Protein AF-A0A9P0AV65-F1 (afdb_monomer)

Foldseek 3Di:
DPPPVLVVVVVVVLCVLPVADDWDKDWDDKDDPLPLQQFIWTWMWIQGPVDRDIATKIKTWGDLPPLLVVQAVSLLVLLLVVCCLPPVLVVLQVLCVVLVADHQPVAFAWRDFDSPVSTGMTITGDCVVVVDDDDQLQDADDLVNLLVVLLSVLSSVLSLVLCCVVPVVSSVVSVVSNDDSVCVNCVRPLVQVLLLVLLVVLLVLDDCVPCVLLNVLSCVQCVPGPSVLLVQADDDADHFLVSLVCVVVSLVSSLVSNQVRCVSSVHHCCVPPNSVNVLVSCLSHVVNRLSVHLQSNQSSPDDPVQADGSSNLSPDPCNNVSSCSNRVNDDDPVSSVRSNSSSVSNVVSVSD

InterPro domains:
  IPR004119 Ecdysteroid kinase-like [PF02958] (33-227)
  IPR015897 CHK kinase-like [SM00587] (122-264)

Mean predicted aligned error: 7.14 Å

Structure (mmCIF, N/CA/C/O backbone):
data_AF-A0A9P0AV65-F1
#
_entry.id   AF-A0A9P0AV65-F1
#
loop_
_atom_site.group_PDB
_atom_site.id
_atom_site.type_symbol
_atom_site.label_atom_id
_atom_site.label_alt_id
_atom_site.label_comp_id
_atom_site.label_asym_id
_atom_site.label_entity_id
_atom_site.label_seq_id
_atom_site.pdbx_PDB_ins_code
_atom_site.Cartn_x
_atom_site.Cartn_y
_atom_site.Cartn_z
_atom_site.occupancy
_atom_site.B_iso_or_equiv
_atom_site.auth_seq_id
_atom_site.auth_comp_id
_atom_site.auth_asym_id
_atom_site.auth_atom_id
_atom_site.pdbx_PDB_model_num
ATOM 1 N N . MET A 1 1 ? 14.135 -15.677 25.487 1.00 28.97 1 MET A N 1
ATOM 2 C CA . MET A 1 1 ? 13.090 -15.464 26.518 1.00 28.97 1 MET A CA 1
ATOM 3 C C . MET A 1 1 ? 12.483 -14.044 26.531 1.00 28.97 1 MET A C 1
ATOM 5 O O . MET A 1 1 ? 11.662 -13.779 27.395 1.00 28.97 1 MET A O 1
ATOM 9 N N . ASN A 1 2 ? 12.758 -13.158 25.555 1.00 39.53 2 ASN A N 1
ATOM 10 C CA . ASN A 1 2 ? 12.294 -11.752 25.593 1.00 39.53 2 ASN A CA 1
ATOM 11 C C . ASN A 1 2 ? 11.053 -11.423 24.724 1.00 39.53 2 ASN A C 1
ATOM 13 O O . ASN A 1 2 ? 10.558 -10.302 24.791 1.00 39.53 2 ASN A O 1
ATOM 17 N N . GLY A 1 3 ? 10.535 -12.365 23.923 1.00 45.16 3 GLY A N 1
ATOM 18 C CA . GLY A 1 3 ? 9.384 -12.123 23.030 1.00 45.16 3 GLY A CA 1
ATOM 19 C C . GLY A 1 3 ? 8.010 -12.295 23.697 1.00 45.16 3 GLY A C 1
ATOM 20 O O . GLY A 1 3 ? 7.139 -11.438 23.563 1.00 45.16 3 GLY A O 1
ATOM 21 N N . VAL A 1 4 ? 7.832 -13.366 24.481 1.00 42.97 4 VAL A N 1
ATOM 22 C CA . VAL A 1 4 ? 6.529 -13.756 25.065 1.00 42.97 4 VAL A CA 1
ATOM 23 C C . VAL A 1 4 ? 6.084 -12.822 26.201 1.00 42.97 4 VAL A C 1
ATOM 25 O O . VAL A 1 4 ? 4.902 -12.527 26.336 1.00 42.97 4 VAL A O 1
ATOM 28 N N . ASN A 1 5 ? 7.018 -12.254 26.969 1.00 50.41 5 ASN A N 1
ATOM 29 C CA . ASN A 1 5 ? 6.667 -11.295 28.027 1.00 50.41 5 ASN A CA 1
ATOM 30 C C . ASN A 1 5 ? 6.163 -9.944 27.481 1.00 50.41 5 ASN A C 1
ATOM 32 O O . ASN A 1 5 ? 5.554 -9.180 28.223 1.00 50.41 5 ASN A O 1
ATOM 36 N N . ASN A 1 6 ? 6.379 -9.646 26.193 1.00 70.88 6 ASN A N 1
ATOM 37 C CA . ASN A 1 6 ? 5.936 -8.394 25.577 1.00 70.88 6 ASN A CA 1
ATOM 38 C C . ASN A 1 6 ? 4.520 -8.516 24.976 1.00 70.88 6 ASN A C 1
ATOM 40 O O . ASN A 1 6 ? 3.689 -7.633 25.190 1.00 70.88 6 ASN A O 1
ATOM 44 N N . ILE A 1 7 ? 4.196 -9.640 24.319 1.00 81.25 7 ILE A N 1
ATOM 45 C CA . ILE A 1 7 ? 2.889 -9.834 23.662 1.00 81.25 7 ILE A CA 1
ATOM 46 C C . ILE A 1 7 ? 1.721 -9.806 24.660 1.00 81.25 7 ILE A C 1
ATOM 48 O O . ILE A 1 7 ? 0.691 -9.211 24.363 1.00 81.25 7 ILE A O 1
ATOM 52 N N . ASN A 1 8 ? 1.894 -10.340 25.874 1.00 85.12 8 ASN A N 1
ATOM 53 C CA . ASN A 1 8 ? 0.849 -10.322 26.907 1.00 85.12 8 ASN A CA 1
ATOM 54 C C . ASN A 1 8 ? 0.472 -8.894 27.311 1.00 85.12 8 ASN A C 1
ATOM 56 O O . ASN A 1 8 ? -0.704 -8.564 27.396 1.00 85.12 8 ASN A O 1
ATOM 60 N N . SER A 1 9 ? 1.468 -8.014 27.453 1.00 86.88 9 SER A N 1
ATOM 61 C CA . SER A 1 9 ? 1.218 -6.602 27.761 1.00 86.88 9 SER A CA 1
ATOM 62 C C . SER A 1 9 ? 0.449 -5.884 26.644 1.00 86.88 9 SER A C 1
ATOM 64 O O . SER A 1 9 ? -0.349 -4.984 26.912 1.00 86.88 9 SER A O 1
ATOM 66 N N . ILE A 1 10 ? 0.664 -6.294 25.388 1.00 89.31 10 ILE A N 1
ATOM 67 C CA . ILE A 1 10 ? -0.077 -5.793 24.228 1.00 89.31 10 ILE A CA 1
ATOM 68 C C . ILE A 1 10 ? -1.516 -6.314 24.268 1.00 89.31 10 ILE A C 1
ATOM 70 O O . ILE A 1 10 ? -2.445 -5.525 24.104 1.00 89.31 10 ILE A O 1
ATOM 74 N N . VAL A 1 11 ? -1.711 -7.608 24.543 1.00 90.88 11 VAL A N 1
ATOM 75 C CA . VAL A 1 11 ? -3.041 -8.218 24.693 1.00 90.88 11 VAL A CA 1
ATOM 76 C C . VAL A 1 11 ? -3.841 -7.525 25.790 1.00 90.88 11 VAL A C 1
ATOM 78 O O . VAL A 1 11 ? -4.987 -7.171 25.542 1.00 90.88 11 VAL A O 1
ATOM 81 N N . ASP A 1 12 ? -3.241 -7.217 26.939 1.00 89.06 12 ASP A N 1
ATOM 82 C CA . ASP A 1 12 ? -3.925 -6.494 28.017 1.00 89.06 12 ASP A CA 1
ATOM 83 C C . ASP A 1 12 ? -4.322 -5.066 27.608 1.00 89.06 12 ASP A C 1
ATOM 85 O O . ASP A 1 12 ? -5.393 -4.581 27.976 1.00 89.06 12 ASP A O 1
ATOM 89 N N . LYS A 1 13 ? -3.482 -4.365 26.830 1.00 90.38 13 LYS A N 1
ATOM 90 C CA . LYS A 1 13 ? -3.821 -3.038 26.278 1.00 90.38 13 LYS A CA 1
ATOM 91 C C . LYS A 1 13 ? -4.995 -3.133 25.291 1.00 90.38 13 LYS A C 1
ATOM 93 O O . LYS A 1 13 ? -5.891 -2.292 25.340 1.00 90.38 13 LYS A O 1
ATOM 98 N N . ILE A 1 14 ? -5.025 -4.168 24.449 1.00 90.31 14 ILE A N 1
ATOM 99 C CA . ILE A 1 14 ? -6.126 -4.439 23.510 1.00 90.31 14 ILE A CA 1
ATOM 100 C C . ILE A 1 14 ? -7.407 -4.819 24.265 1.00 90.31 14 ILE A C 1
ATOM 102 O O . ILE A 1 14 ? -8.474 -4.279 23.995 1.00 90.31 14 ILE A O 1
ATOM 106 N N . ALA A 1 15 ? -7.320 -5.715 25.245 1.00 87.94 15 ALA A N 1
ATOM 107 C CA . ALA A 1 15 ? -8.460 -6.173 26.029 1.00 87.94 15 ALA A CA 1
ATOM 108 C C . ALA A 1 15 ? -9.063 -5.074 26.912 1.00 87.94 15 ALA A C 1
ATOM 110 O O . ALA A 1 15 ? -10.202 -5.209 27.322 1.00 87.94 15 ALA A O 1
ATOM 111 N N . LYS A 1 16 ? -8.335 -3.981 27.182 1.00 86.88 16 LYS A N 1
ATOM 112 C CA . LYS A 1 16 ? -8.885 -2.762 27.798 1.00 86.88 16 LYS A CA 1
ATOM 113 C C . LYS A 1 16 ? -9.557 -1.827 26.791 1.00 86.88 16 LYS A C 1
ATOM 115 O O . LYS A 1 16 ? -10.412 -1.039 27.185 1.00 86.88 16 LYS A O 1
ATOM 120 N N . SER A 1 17 ? -9.157 -1.857 25.514 1.00 85.00 17 SER A N 1
ATOM 121 C CA . SER A 1 17 ? -9.804 -1.060 24.457 1.00 85.00 17 SER A CA 1
ATOM 122 C C . SER A 1 17 ? -11.067 -1.724 23.909 1.00 85.00 17 SER A C 1
ATOM 124 O O . SER A 1 17 ? -11.946 -1.050 23.373 1.00 85.00 17 SER A O 1
ATOM 126 N N . ILE A 1 18 ? -11.176 -3.040 24.074 1.00 82.56 18 ILE A N 1
ATOM 127 C CA . ILE A 1 18 ? -12.395 -3.819 23.879 1.00 82.56 18 ILE A CA 1
ATOM 128 C C . ILE A 1 18 ? -13.065 -3.921 25.262 1.00 82.56 18 ILE A C 1
ATOM 130 O O . ILE A 1 18 ? -12.369 -4.186 26.225 1.00 82.56 18 ILE A O 1
ATOM 134 N N . PRO A 1 19 ? -14.374 -3.691 25.441 1.00 75.50 19 PRO A N 1
ATOM 135 C CA . PRO A 1 19 ? -15.004 -3.728 26.766 1.00 75.50 19 PRO A CA 1
ATOM 136 C C . PRO A 1 19 ? -15.135 -5.174 27.293 1.00 75.50 19 PRO A C 1
ATOM 138 O O . PRO A 1 19 ? -16.220 -5.754 27.256 1.00 75.50 19 PRO A O 1
ATOM 141 N N . LEU A 1 20 ? -14.021 -5.780 27.720 1.00 79.94 20 LEU A N 1
ATOM 142 C CA . LEU A 1 20 ? -13.922 -7.159 28.207 1.00 79.94 20 LEU A CA 1
ATOM 143 C C . LEU A 1 20 ? -13.524 -7.184 29.689 1.00 79.94 20 LEU A C 1
ATOM 145 O O . LEU A 1 20 ? -12.581 -6.508 30.085 1.00 79.94 20 LEU A O 1
ATOM 149 N N . ASP A 1 21 ? -14.221 -8.000 30.487 1.00 77.31 21 ASP A N 1
ATOM 150 C CA . ASP A 1 21 ? -13.877 -8.243 31.897 1.00 77.31 21 ASP A CA 1
ATOM 151 C C . ASP A 1 21 ? -12.849 -9.386 32.016 1.00 77.31 21 ASP A C 1
ATOM 153 O O . ASP A 1 21 ? -11.649 -9.167 32.145 1.00 77.31 21 ASP A O 1
ATOM 157 N N . GLU A 1 22 ? -13.331 -10.632 31.953 1.00 87.50 22 GLU A N 1
ATOM 158 C CA . GLU A 1 22 ? -12.529 -11.852 32.011 1.00 87.50 22 GLU A CA 1
ATOM 159 C C . GLU A 1 22 ? -12.494 -12.514 30.636 1.00 87.50 22 GLU A C 1
ATOM 161 O O . GLU A 1 22 ? -13.529 -12.644 29.971 1.00 87.50 22 GLU A O 1
ATOM 166 N N . TYR A 1 23 ? -11.312 -12.960 30.224 1.00 91.50 23 TYR A N 1
ATOM 167 C CA . TYR A 1 23 ? -11.075 -13.557 28.917 1.00 91.50 23 TYR A CA 1
ATOM 168 C C . TYR A 1 23 ? -9.997 -14.638 28.984 1.00 91.50 23 TYR A C 1
ATOM 170 O O . TYR A 1 23 ? -9.129 -14.614 29.856 1.00 91.50 23 TYR A O 1
ATOM 178 N N . ASP A 1 24 ? -10.060 -15.562 28.034 1.00 91.00 24 ASP A N 1
ATOM 179 C CA . ASP A 1 24 ? -9.006 -16.523 27.735 1.00 91.00 24 ASP A CA 1
ATOM 180 C C . ASP A 1 24 ? -8.283 -16.102 26.447 1.00 91.00 24 ASP A C 1
ATOM 182 O O . ASP A 1 24 ? -8.870 -15.458 25.569 1.00 91.00 24 ASP A O 1
ATOM 186 N N . VAL A 1 25 ? -6.994 -16.438 26.347 1.00 93.25 25 VAL A N 1
ATOM 187 C CA . VAL A 1 25 ? -6.131 -16.044 25.226 1.00 93.25 25 VAL A CA 1
ATOM 188 C C . VAL A 1 25 ? -5.473 -17.274 24.618 1.00 93.25 25 VAL A C 1
ATOM 190 O O . VAL A 1 25 ? -4.793 -18.031 25.310 1.00 93.25 25 VAL A O 1
ATOM 193 N N . GLU A 1 26 ? -5.637 -17.440 23.311 1.00 93.19 26 GLU A N 1
ATOM 194 C CA . GLU A 1 26 ? -4.923 -18.428 22.503 1.00 93.19 26 GLU A CA 1
ATOM 195 C C . GLU A 1 26 ? -3.950 -17.696 21.566 1.00 93.19 26 GLU A C 1
ATOM 197 O O . GLU A 1 26 ? -4.314 -16.705 20.926 1.00 93.19 26 GLU A O 1
ATOM 202 N N . TYR A 1 27 ? -2.712 -18.185 21.470 1.00 92.12 27 TYR A N 1
ATOM 203 C CA . TYR A 1 27 ? -1.673 -17.610 20.612 1.00 92.12 27 TYR A CA 1
ATOM 204 C C . TYR A 1 27 ? -1.488 -18.487 19.377 1.00 92.12 27 TYR A C 1
ATOM 206 O O . TYR A 1 27 ? -1.247 -19.686 19.496 1.00 92.12 27 TYR A O 1
ATOM 214 N N . GLY A 1 28 ? -1.609 -17.878 18.202 1.00 86.19 28 GLY A N 1
ATOM 215 C CA . GLY A 1 28 ? -1.283 -18.501 16.926 1.00 86.19 28 GLY A CA 1
ATOM 216 C C . GLY A 1 28 ? 0.182 -18.292 16.545 1.00 86.19 28 GLY A C 1
ATOM 217 O O . GLY A 1 28 ? 0.883 -17.449 17.111 1.00 86.19 28 GLY A O 1
ATOM 218 N N . GLU A 1 29 ? 0.630 -19.049 15.549 1.00 82.94 29 GLU A N 1
ATOM 219 C CA . GLU A 1 29 ? 1.959 -18.895 14.954 1.00 82.94 29 GLU A CA 1
ATOM 220 C C . GLU A 1 29 ? 2.077 -17.568 14.198 1.00 82.94 29 GLU A C 1
ATOM 222 O O . GLU A 1 29 ? 1.105 -17.106 13.607 1.00 82.94 29 GLU A O 1
ATOM 227 N N . GLY A 1 30 ? 3.260 -16.947 14.241 1.00 81.88 30 GLY A N 1
ATOM 228 C CA . GLY A 1 30 ? 3.557 -15.699 13.533 1.00 81.88 30 GLY A CA 1
ATOM 229 C C . GLY A 1 30 ? 3.712 -15.872 12.019 1.00 81.88 30 GLY A C 1
ATOM 230 O O . GLY A 1 30 ? 3.309 -16.876 11.442 1.00 81.88 30 GLY A O 1
ATOM 231 N N . ASN A 1 31 ? 4.283 -14.868 11.356 1.00 78.38 31 ASN A N 1
ATOM 232 C CA . ASN A 1 31 ? 4.621 -14.965 9.935 1.00 78.38 31 ASN A CA 1
ATOM 233 C C . ASN A 1 31 ? 5.868 -15.826 9.688 1.00 78.38 31 ASN A C 1
ATOM 235 O O . ASN A 1 31 ? 6.767 -15.890 10.527 1.00 78.38 31 ASN A O 1
ATOM 239 N N . GLU A 1 32 ? 5.938 -16.445 8.511 1.00 77.00 32 GLU A N 1
ATOM 240 C CA . GLU A 1 32 ? 7.113 -17.213 8.101 1.00 77.00 32 GLU A CA 1
ATOM 241 C C . GLU A 1 32 ? 8.288 -16.298 7.708 1.00 77.00 32 GLU A C 1
ATOM 243 O O . GLU A 1 32 ? 8.142 -15.087 7.496 1.00 77.00 32 GLU A O 1
ATOM 248 N N . LYS A 1 33 ? 9.486 -16.883 7.568 1.00 69.81 33 LYS A N 1
ATOM 249 C CA . LYS A 1 33 ? 10.673 -16.157 7.095 1.00 69.81 33 LYS A CA 1
ATOM 250 C C . LYS A 1 33 ? 10.402 -15.516 5.725 1.00 69.81 33 LYS A C 1
ATOM 252 O O . LYS A 1 33 ? 9.899 -16.163 4.806 1.00 69.81 33 LYS A O 1
ATOM 257 N N . GLY A 1 34 ? 10.751 -14.238 5.576 1.00 64.75 34 GLY A N 1
ATOM 258 C CA . GLY A 1 34 ? 10.528 -13.479 4.339 1.00 64.75 34 GLY A CA 1
ATOM 259 C C . GLY A 1 34 ? 9.072 -13.055 4.095 1.00 64.75 34 GLY A C 1
ATOM 260 O O . GLY A 1 34 ? 8.753 -12.533 3.024 1.00 64.75 34 GLY A O 1
ATOM 261 N N . GLU A 1 35 ? 8.180 -13.261 5.064 1.00 72.62 35 GLU A N 1
ATOM 262 C CA . GLU A 1 35 ? 6.874 -12.607 5.131 1.00 72.62 35 GLU A CA 1
ATOM 263 C C . GLU A 1 35 ? 6.933 -11.369 6.041 1.00 72.62 35 GLU A C 1
ATOM 265 O O . GLU A 1 35 ? 7.916 -11.144 6.740 1.00 72.62 35 GLU A O 1
ATOM 270 N N . GLY A 1 36 ? 5.896 -10.526 6.030 1.00 69.75 36 GLY A N 1
ATOM 271 C CA . GLY A 1 36 ? 5.821 -9.325 6.880 1.00 69.75 36 GLY A CA 1
ATOM 272 C C . GLY A 1 36 ? 6.695 -8.149 6.419 1.00 69.75 36 GLY A C 1
ATOM 273 O O . GLY A 1 36 ? 6.271 -7.007 6.585 1.00 69.75 36 GLY A O 1
ATOM 274 N N . TYR A 1 37 ? 7.834 -8.429 5.765 1.00 77.12 37 TYR A N 1
ATOM 275 C CA . TYR A 1 37 ? 8.840 -7.534 5.157 1.00 77.12 37 TYR A CA 1
ATOM 276 C C . TYR A 1 37 ? 9.390 -6.434 6.074 1.00 77.12 37 TYR A C 1
ATOM 278 O O . TYR A 1 37 ? 10.587 -6.389 6.313 1.00 77.12 37 TYR A O 1
ATOM 286 N N . LEU A 1 38 ? 8.535 -5.551 6.589 1.00 87.50 38 LEU A N 1
ATOM 287 C CA . LEU A 1 38 ? 8.886 -4.384 7.402 1.00 87.50 38 LEU A CA 1
ATOM 288 C C . LEU A 1 38 ? 8.471 -4.529 8.874 1.00 87.50 38 LEU A C 1
ATOM 290 O O . LEU A 1 38 ? 8.518 -3.553 9.615 1.00 87.50 38 LEU A O 1
ATOM 294 N N . GLY A 1 39 ? 8.061 -5.718 9.314 1.00 89.56 39 GLY A N 1
ATOM 295 C CA . GLY A 1 39 ? 7.732 -5.987 10.711 1.00 89.56 39 GLY A CA 1
ATOM 296 C C . GLY A 1 39 ? 7.378 -7.446 10.980 1.00 89.56 39 GLY A C 1
ATOM 297 O O . GLY A 1 39 ? 7.346 -8.275 10.071 1.00 89.56 39 GLY A O 1
ATOM 298 N N . GLU A 1 40 ? 7.088 -7.730 12.245 1.00 89.25 40 GLU A N 1
ATOM 299 C CA . GLU A 1 40 ? 6.708 -9.050 12.751 1.00 89.25 40 GLU A CA 1
ATOM 300 C C . GLU A 1 40 ? 5.187 -9.144 12.890 1.00 89.25 40 GLU A C 1
ATOM 302 O O . GLU A 1 40 ? 4.536 -8.195 13.335 1.00 89.25 40 GLU A O 1
ATOM 307 N N . MET A 1 41 ? 4.614 -10.294 12.539 1.00 90.81 41 MET A N 1
ATOM 308 C CA . MET A 1 41 ? 3.201 -10.592 12.753 1.00 90.81 41 MET A CA 1
ATOM 309 C C . MET A 1 41 ? 3.043 -11.621 13.866 1.00 90.81 41 MET A C 1
ATOM 311 O O . MET A 1 41 ? 3.747 -12.626 13.922 1.00 90.81 41 MET A O 1
ATOM 315 N N . SER A 1 42 ? 2.065 -11.404 14.733 1.00 91.50 42 SER A N 1
ATOM 316 C CA . SER A 1 42 ? 1.597 -12.380 15.716 1.00 91.50 42 SER A CA 1
ATOM 317 C C . SER A 1 42 ? 0.080 -12.461 15.659 1.00 91.50 42 SER A C 1
ATOM 319 O O . SER A 1 42 ? -0.583 -11.452 15.424 1.00 91.50 42 SER A O 1
ATOM 321 N N . PHE A 1 43 ? -0.485 -13.642 15.884 1.00 93.25 43 PHE A N 1
ATOM 322 C CA . PHE A 1 43 ? -1.931 -13.834 15.860 1.00 93.25 43 PHE A CA 1
ATOM 323 C C . PHE A 1 43 ? -2.416 -14.251 17.239 1.00 93.25 43 PHE A C 1
ATOM 325 O O . PHE A 1 43 ? -1.805 -15.085 17.900 1.00 93.25 43 PHE A O 1
ATOM 332 N N . VAL A 1 44 ? -3.508 -13.642 17.683 1.00 94.56 44 VAL A N 1
ATOM 333 C CA . VAL A 1 44 ? -4.080 -13.870 19.007 1.00 94.56 44 VAL A CA 1
ATOM 334 C C . VAL A 1 44 ? -5.583 -14.025 18.870 1.00 94.56 44 VAL A C 1
ATOM 336 O O . VAL A 1 44 ? -6.230 -13.264 18.152 1.00 94.56 44 VAL A O 1
ATOM 339 N N . LYS A 1 45 ? -6.149 -14.991 19.583 1.00 94.31 45 LYS A N 1
ATOM 340 C CA . LYS A 1 45 ? -7.589 -15.158 19.735 1.00 94.31 45 LYS A CA 1
ATOM 341 C C . LYS A 1 45 ? -7.961 -14.875 21.186 1.00 94.31 45 LYS A C 1
ATOM 343 O O . LYS A 1 45 ? -7.446 -15.519 22.095 1.00 94.31 45 LYS A O 1
ATOM 348 N N . ILE A 1 46 ? -8.830 -13.888 21.386 1.00 93.19 46 ILE A N 1
ATOM 349 C CA . ILE A 1 46 ? -9.338 -13.481 22.700 1.00 93.19 46 ILE A CA 1
ATOM 350 C C . ILE A 1 46 ? -10.788 -13.943 22.813 1.00 93.19 46 ILE A C 1
ATOM 352 O O . ILE A 1 46 ? -11.644 -13.509 22.036 1.00 93.19 46 ILE A O 1
ATOM 356 N N . THR A 1 47 ? -11.064 -14.795 23.796 1.00 92.00 47 THR A N 1
ATOM 357 C CA . THR A 1 47 ? -12.391 -15.367 24.047 1.00 92.00 47 THR A CA 1
ATOM 358 C C . THR A 1 47 ? -12.913 -14.839 25.384 1.00 92.00 47 THR A C 1
ATOM 360 O O . THR A 1 47 ? -12.396 -15.231 26.430 1.00 92.00 47 THR A O 1
ATOM 363 N N . PRO A 1 48 ? -13.901 -13.928 25.403 1.00 89.38 48 PRO A N 1
ATOM 364 C CA . PRO A 1 48 ? -14.480 -13.447 26.654 1.00 89.38 48 PRO A CA 1
ATOM 365 C C . PRO A 1 48 ? -15.211 -14.577 27.391 1.00 89.38 48 PRO A C 1
ATOM 367 O O . PRO A 1 48 ? -15.939 -15.349 26.778 1.00 89.38 48 PRO A O 1
ATOM 370 N N . LYS A 1 49 ? -15.100 -14.648 28.721 1.00 87.44 49 LYS A N 1
ATOM 371 C CA . LYS A 1 49 ? -15.771 -15.701 29.511 1.00 87.44 49 LYS A CA 1
ATOM 372 C C . LYS A 1 49 ? -17.276 -15.490 29.660 1.00 87.44 49 LYS A C 1
ATOM 374 O O . LYS A 1 49 ? -18.024 -16.446 29.825 1.00 87.44 49 LYS A O 1
ATOM 379 N N . LYS A 1 50 ? -17.720 -14.230 29.633 1.00 81.81 50 LYS A N 1
ATOM 380 C CA . LYS A 1 50 ? -19.134 -13.846 29.804 1.00 81.81 50 LYS A CA 1
ATOM 381 C C . LYS A 1 50 ? -19.882 -13.637 28.482 1.00 81.81 50 LYS A C 1
ATOM 383 O O . LYS A 1 50 ? -21.100 -13.510 28.501 1.00 81.81 50 LYS A O 1
ATOM 388 N N . ASN A 1 51 ? -19.173 -13.529 27.358 1.00 71.06 51 ASN A N 1
ATOM 389 C CA . ASN A 1 51 ? -19.747 -13.204 26.052 1.00 71.06 51 ASN A CA 1
ATOM 390 C C . ASN A 1 51 ? -19.205 -14.177 25.004 1.00 71.06 51 ASN A C 1
ATOM 392 O O . ASN A 1 51 ? -18.003 -14.392 24.935 1.00 71.06 51 ASN A O 1
ATOM 396 N N . GLU A 1 52 ? -20.074 -14.716 24.153 1.00 72.38 52 GLU A N 1
ATOM 397 C CA . GLU A 1 52 ? -19.690 -15.681 23.116 1.00 72.38 52 GLU A CA 1
ATOM 398 C C . GLU A 1 52 ? -18.880 -15.055 21.965 1.00 72.38 52 GLU A C 1
ATOM 400 O O . GLU A 1 52 ? -18.275 -15.767 21.160 1.00 72.38 52 GLU A O 1
ATOM 405 N N . LYS A 1 53 ? -18.832 -13.719 21.858 1.00 86.50 53 LYS A N 1
ATOM 406 C CA . LYS A 1 53 ? -18.098 -13.061 20.772 1.00 86.50 53 LYS A CA 1
ATOM 407 C C . LYS A 1 53 ? -16.582 -13.160 20.962 1.00 86.50 53 LYS A C 1
ATOM 409 O O . LYS A 1 53 ? -15.987 -12.392 21.713 1.00 86.50 53 LYS A O 1
ATOM 414 N N . THR A 1 54 ? -15.965 -14.045 20.190 1.00 90.75 54 THR A N 1
ATOM 415 C CA . THR A 1 54 ? -14.508 -14.191 20.070 1.00 90.75 54 THR A CA 1
ATOM 416 C C . THR A 1 54 ? -13.899 -13.099 19.180 1.00 90.75 54 THR A C 1
ATOM 418 O O . THR A 1 54 ? -14.495 -12.701 18.177 1.00 90.75 54 THR A O 1
ATOM 421 N N . TYR A 1 55 ? -12.691 -12.640 19.519 1.00 93.00 55 TYR A N 1
ATOM 422 C CA . TYR A 1 55 ? -11.919 -11.668 18.741 1.00 93.00 55 TYR A CA 1
ATOM 423 C C . TYR A 1 55 ? -10.648 -12.317 18.197 1.00 93.00 55 TYR A C 1
ATOM 425 O O . TYR A 1 55 ? -9.744 -12.649 18.960 1.00 93.00 55 TYR A O 1
ATOM 433 N N . ASN A 1 56 ? -10.565 -12.462 16.875 1.00 94.88 56 ASN A N 1
ATOM 434 C CA . ASN A 1 56 ? -9.359 -12.921 16.191 1.00 94.88 56 ASN A CA 1
ATOM 435 C C . ASN A 1 56 ? -8.550 -11.705 15.736 1.00 94.88 56 ASN A C 1
ATOM 437 O O . ASN A 1 56 ? -9.024 -10.898 14.933 1.00 94.88 56 ASN A O 1
ATOM 441 N N . ILE A 1 57 ? -7.339 -11.566 16.263 1.00 95.44 57 ILE A N 1
ATOM 442 C CA . ILE A 1 57 ? -6.526 -10.357 16.162 1.00 95.44 57 ILE A CA 1
ATOM 443 C C . ILE A 1 57 ? -5.183 -10.690 15.521 1.00 95.44 57 ILE A C 1
ATOM 445 O O . ILE A 1 57 ? -4.497 -11.628 15.920 1.00 95.44 57 ILE A O 1
ATOM 449 N N . ALA A 1 58 ? -4.807 -9.897 14.527 1.00 94.88 58 ALA A N 1
ATOM 450 C CA . ALA A 1 58 ? -3.483 -9.855 13.938 1.00 94.88 58 ALA A CA 1
ATOM 451 C C . ALA A 1 58 ? -2.728 -8.647 14.514 1.00 94.88 58 ALA A C 1
ATOM 453 O O . ALA A 1 58 ? -3.164 -7.503 14.381 1.00 94.88 58 ALA A O 1
ATOM 454 N N . ILE A 1 59 ? -1.604 -8.901 15.175 1.00 94.62 59 ILE A N 1
ATOM 455 C CA . ILE A 1 59 ? -0.729 -7.889 15.762 1.00 94.62 59 ILE A CA 1
ATOM 456 C C . ILE A 1 59 ? 0.472 -7.731 14.837 1.00 94.62 59 ILE A C 1
ATOM 458 O O . ILE A 1 59 ? 1.281 -8.647 14.714 1.00 94.62 59 ILE A O 1
ATOM 462 N N . LYS A 1 60 ? 0.584 -6.566 14.200 1.00 94.62 60 LYS A N 1
ATOM 463 C CA . LYS A 1 60 ? 1.736 -6.174 13.387 1.00 94.62 60 LYS A CA 1
ATOM 464 C C . LYS A 1 60 ? 2.640 -5.288 14.223 1.00 94.62 60 LYS A C 1
ATOM 466 O O . LYS A 1 60 ? 2.193 -4.240 14.690 1.00 94.62 60 LYS A O 1
ATOM 471 N N . ARG A 1 61 ? 3.895 -5.680 14.411 1.00 92.81 61 ARG A N 1
ATOM 472 C CA . ARG A 1 61 ? 4.848 -4.998 15.288 1.00 92.81 61 ARG A CA 1
ATOM 473 C C . ARG A 1 61 ? 6.098 -4.564 14.534 1.00 92.81 61 ARG A C 1
ATOM 475 O O . ARG A 1 61 ? 6.617 -5.297 13.696 1.00 92.81 61 ARG A O 1
ATOM 482 N N . ALA A 1 62 ? 6.586 -3.371 14.857 1.00 93.50 62 ALA A N 1
ATOM 483 C CA . ALA A 1 62 ? 7.848 -2.868 14.342 1.00 93.50 62 ALA A CA 1
ATOM 484 C C . ALA A 1 62 ? 9.015 -3.721 14.839 1.00 93.50 62 ALA A C 1
ATOM 486 O O . ALA A 1 62 ? 9.065 -4.088 16.016 1.00 93.50 62 ALA A O 1
ATOM 487 N N . PHE A 1 63 ? 9.993 -3.971 13.967 1.00 91.06 63 PHE A N 1
ATOM 488 C CA . PHE A 1 63 ? 11.244 -4.586 14.392 1.00 91.06 63 PHE A CA 1
ATOM 489 C C . PHE A 1 63 ? 11.888 -3.771 15.519 1.00 91.06 63 PHE A C 1
ATOM 491 O O . PHE A 1 63 ? 11.945 -2.536 15.472 1.00 91.06 63 PHE A O 1
ATOM 498 N N . THR A 1 64 ? 12.388 -4.476 16.531 1.00 89.56 64 THR A N 1
ATOM 499 C CA . THR A 1 64 ? 13.169 -3.903 17.638 1.00 89.56 64 THR A CA 1
ATOM 500 C C . THR A 1 64 ? 14.674 -4.063 17.434 1.00 89.56 64 THR A C 1
ATOM 502 O O . THR A 1 64 ? 15.456 -3.482 18.183 1.00 89.56 64 THR A O 1
ATOM 505 N N . ASN A 1 65 ? 15.098 -4.827 16.418 1.00 90.38 65 ASN A N 1
ATOM 506 C CA . ASN A 1 65 ? 16.505 -4.947 16.048 1.00 90.38 65 ASN A CA 1
ATOM 507 C C . ASN A 1 65 ? 17.063 -3.558 15.689 1.00 90.38 65 ASN A C 1
ATOM 509 O O . ASN A 1 65 ? 16.547 -2.884 14.797 1.00 90.38 65 ASN A O 1
ATOM 513 N N . LYS A 1 66 ? 18.117 -3.136 16.398 1.00 91.19 66 LYS A N 1
ATOM 514 C CA . LYS A 1 66 ? 18.706 -1.801 16.244 1.00 91.19 66 LYS A CA 1
ATOM 515 C C . LYS A 1 66 ? 19.281 -1.569 14.853 1.00 91.19 66 LYS A C 1
ATOM 517 O O . LYS A 1 66 ? 19.002 -0.529 14.275 1.00 91.19 66 LYS A O 1
ATOM 522 N N . SER A 1 67 ? 19.999 -2.547 14.304 1.00 89.88 67 SER A N 1
ATOM 523 C CA . SER A 1 67 ? 20.640 -2.397 12.998 1.00 89.88 67 SER A CA 1
ATOM 524 C C . SER A 1 67 ? 19.608 -2.232 11.880 1.00 89.88 67 SER A C 1
ATOM 526 O O . SER A 1 67 ? 19.739 -1.344 11.044 1.00 89.88 67 SER A O 1
ATOM 528 N N . VAL A 1 68 ? 18.493 -2.972 11.943 1.00 89.50 68 VAL A N 1
ATOM 529 C CA . VAL A 1 68 ? 17.368 -2.775 11.010 1.00 89.50 68 VAL A CA 1
ATOM 530 C C . VAL A 1 68 ? 16.778 -1.368 11.125 1.00 89.50 68 VAL A C 1
ATOM 532 O O . VAL A 1 68 ? 16.452 -0.755 10.115 1.00 89.50 68 VAL A O 1
ATOM 535 N N . ARG A 1 69 ? 16.628 -0.836 12.343 1.00 91.00 69 ARG A N 1
ATOM 536 C CA . ARG A 1 69 ? 16.071 0.512 12.569 1.00 91.00 69 ARG A CA 1
ATOM 537 C C . ARG A 1 69 ? 17.036 1.642 12.191 1.00 91.00 69 ARG A C 1
ATOM 539 O O . ARG A 1 69 ? 16.577 2.767 12.010 1.00 91.00 69 ARG A O 1
ATOM 546 N N . GLU A 1 70 ? 18.334 1.360 12.112 1.00 88.62 70 GLU A N 1
ATOM 547 C CA . GLU A 1 70 ? 19.360 2.282 11.611 1.00 88.62 70 GLU A CA 1
ATOM 548 C C . GLU A 1 70 ? 19.383 2.307 10.076 1.00 88.62 70 GLU A C 1
ATOM 550 O O . GLU A 1 70 ? 19.487 3.381 9.487 1.00 88.62 70 GLU A O 1
ATOM 555 N N . ASP A 1 71 ? 19.222 1.148 9.430 1.00 84.31 71 ASP A N 1
ATOM 556 C CA . ASP A 1 71 ? 19.252 1.035 7.968 1.00 84.31 71 ASP A CA 1
ATOM 557 C C . ASP A 1 71 ? 17.908 1.394 7.307 1.00 84.31 71 ASP A C 1
ATOM 559 O O . ASP A 1 71 ? 17.866 1.900 6.185 1.00 84.31 71 ASP A O 1
ATOM 563 N N . VAL A 1 72 ? 16.783 1.113 7.967 1.00 86.75 72 VAL A N 1
ATOM 564 C CA . VAL A 1 72 ? 15.438 1.212 7.383 1.00 86.75 72 VAL A CA 1
ATOM 565 C C . VAL A 1 72 ? 14.553 2.101 8.263 1.00 86.75 72 VAL A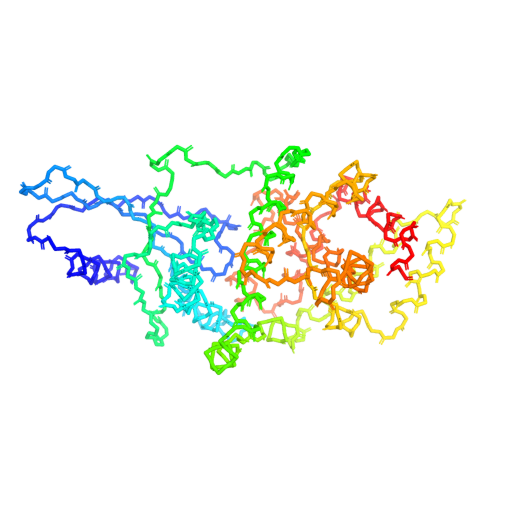 C 1
ATOM 567 O O . VAL A 1 72 ? 14.566 1.947 9.487 1.00 86.75 72 VAL A O 1
ATOM 570 N N . PRO A 1 73 ? 13.717 2.997 7.693 1.00 90.62 73 PRO A N 1
ATOM 571 C CA . PRO A 1 73 ? 12.866 3.918 8.457 1.00 90.62 73 PRO A CA 1
ATOM 572 C C . PRO A 1 73 ? 11.638 3.227 9.094 1.00 90.62 73 PRO A C 1
ATOM 574 O O . PRO A 1 73 ? 10.497 3.666 8.936 1.00 90.62 73 PRO A O 1
ATOM 577 N N . ILE A 1 74 ? 11.857 2.135 9.839 1.00 92.00 74 ILE A N 1
ATOM 578 C CA . ILE A 1 74 ? 10.823 1.270 10.431 1.00 92.00 74 ILE A CA 1
ATOM 579 C C . ILE A 1 74 ? 9.827 2.075 11.266 1.00 92.00 74 ILE A C 1
ATOM 581 O O . ILE A 1 74 ? 8.616 1.904 11.131 1.00 92.00 74 ILE A O 1
ATOM 585 N N . ARG A 1 75 ? 10.311 2.995 12.109 1.00 93.19 75 ARG A N 1
ATOM 586 C CA . ARG A 1 75 ? 9.424 3.818 12.942 1.00 93.19 75 ARG A CA 1
ATOM 587 C C . ARG A 1 75 ? 8.476 4.646 12.080 1.00 93.19 75 ARG A C 1
ATOM 589 O O . ARG A 1 75 ? 7.283 4.687 12.353 1.00 93.19 75 ARG A O 1
ATOM 596 N N . GLN A 1 76 ? 8.989 5.309 11.052 1.00 92.81 76 GLN A N 1
ATOM 597 C CA . GLN A 1 76 ? 8.221 6.200 10.189 1.00 92.81 76 GLN A CA 1
ATOM 598 C C . GLN A 1 76 ? 7.164 5.423 9.400 1.00 92.81 76 GLN A C 1
ATOM 600 O O . GLN A 1 76 ? 6.037 5.901 9.302 1.00 92.81 76 GLN A O 1
ATOM 605 N N . VAL A 1 77 ? 7.490 4.212 8.934 1.00 93.06 77 VAL A N 1
ATOM 606 C CA . VAL A 1 77 ? 6.531 3.297 8.293 1.00 93.06 77 VAL A CA 1
ATOM 607 C C . VAL A 1 77 ? 5.360 2.986 9.228 1.00 93.06 77 VAL A C 1
ATOM 609 O O . VAL A 1 77 ? 4.204 3.155 8.845 1.00 93.06 77 VAL A O 1
ATOM 612 N N . PHE A 1 78 ? 5.638 2.600 10.477 1.00 95.00 78 PHE A N 1
ATOM 613 C CA . PHE A 1 78 ? 4.583 2.286 11.445 1.00 95.00 78 PHE A CA 1
ATOM 614 C C . PHE A 1 78 ? 3.769 3.512 11.854 1.00 95.00 78 PHE A C 1
ATOM 616 O O . PHE A 1 78 ? 2.553 3.416 11.987 1.00 95.00 78 PHE A O 1
ATOM 623 N N . LEU A 1 79 ? 4.403 4.676 12.023 1.00 94.56 79 LEU A N 1
ATOM 624 C CA . LEU A 1 79 ? 3.677 5.917 12.301 1.00 94.56 79 LEU A CA 1
ATOM 625 C C . LEU A 1 79 ? 2.733 6.289 11.151 1.00 94.56 79 LEU A C 1
ATOM 627 O O . LEU A 1 79 ? 1.626 6.749 11.418 1.00 94.56 79 LEU A O 1
ATOM 631 N N . HIS A 1 80 ? 3.138 6.052 9.901 1.00 93.06 80 HIS A N 1
ATOM 632 C CA . HIS A 1 80 ? 2.297 6.285 8.729 1.00 93.06 80 HIS A CA 1
ATOM 633 C C . HIS A 1 80 ? 1.087 5.337 8.711 1.00 93.06 80 HIS A C 1
ATOM 635 O O . HIS A 1 80 ? -0.043 5.778 8.512 1.00 93.06 80 HIS A O 1
ATOM 641 N N . GLU A 1 81 ? 1.288 4.045 8.988 1.00 94.81 81 GLU A N 1
ATOM 642 C CA . GLU A 1 81 ? 0.190 3.072 9.061 1.00 94.81 81 GLU A CA 1
ATOM 643 C C . GLU A 1 81 ? -0.763 3.370 10.234 1.00 94.81 81 GLU A C 1
ATOM 645 O O . GLU A 1 81 ? -1.982 3.312 10.080 1.00 94.81 81 GLU A O 1
ATOM 650 N N . VAL A 1 82 ? -0.239 3.782 11.394 1.00 95.56 82 VAL A N 1
ATOM 651 C CA . VAL A 1 82 ? -1.065 4.229 12.530 1.00 95.56 82 VAL A CA 1
ATOM 652 C C . VAL A 1 82 ? -1.870 5.480 12.175 1.00 95.56 82 VAL A C 1
ATOM 654 O O . VAL A 1 82 ? -3.061 5.537 12.483 1.00 95.56 82 VAL A O 1
ATOM 657 N N . PHE A 1 83 ? -1.253 6.464 11.516 1.00 94.50 83 PHE A N 1
ATOM 658 C CA . PHE A 1 83 ? -1.933 7.668 11.032 1.00 94.50 83 PHE A CA 1
ATOM 659 C C . PHE A 1 83 ? -3.056 7.323 10.046 1.00 94.50 83 PHE A C 1
ATOM 661 O O . PHE A 1 83 ? -4.148 7.889 10.130 1.00 94.50 83 PHE A O 1
ATOM 668 N N . PHE A 1 84 ? -2.837 6.332 9.175 1.00 93.75 84 PHE A N 1
ATOM 669 C CA . PHE A 1 84 ? -3.870 5.861 8.262 1.00 93.75 84 PHE A CA 1
ATOM 670 C C . PHE A 1 84 ? -5.128 5.388 9.009 1.00 93.75 84 PHE A C 1
ATOM 672 O O . PHE A 1 84 ? -6.230 5.850 8.713 1.00 93.75 84 PHE A O 1
ATOM 679 N N . TYR A 1 85 ? -4.974 4.521 10.013 1.00 95.44 85 TYR A N 1
ATOM 680 C CA . TYR A 1 85 ? -6.116 3.993 10.769 1.00 95.44 85 TYR A CA 1
ATOM 681 C C . TYR 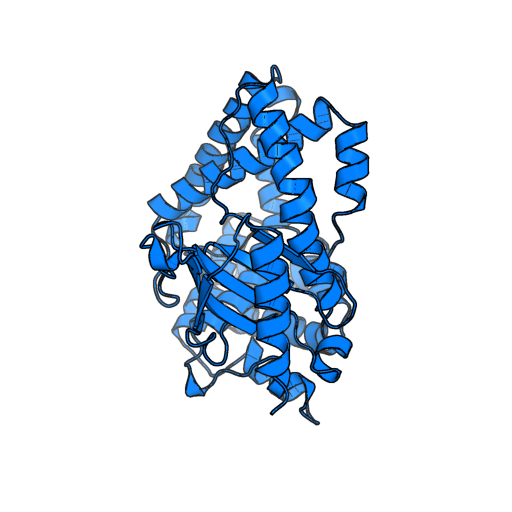A 1 85 ? -6.745 5.003 11.734 1.00 95.44 85 TYR A C 1
ATOM 683 O O . TYR A 1 85 ? -7.950 4.939 11.970 1.00 95.44 85 TYR A O 1
ATOM 691 N N . LYS A 1 86 ? -5.956 5.913 12.318 1.00 93.62 86 LYS A N 1
ATOM 692 C CA . LYS A 1 86 ? -6.454 6.875 13.314 1.00 93.62 86 LYS A CA 1
ATOM 693 C C . LYS A 1 86 ? -7.060 8.137 12.720 1.00 93.62 86 LYS A C 1
ATOM 695 O O . LYS A 1 86 ? -7.952 8.706 13.341 1.00 93.62 86 LYS A O 1
ATOM 700 N N . GLU A 1 87 ? -6.568 8.582 11.569 1.00 92.25 87 GLU A N 1
ATOM 701 C CA . GLU A 1 87 ? -6.916 9.893 11.019 1.00 92.25 87 GLU A CA 1
ATOM 702 C C . GLU A 1 87 ? -7.380 9.798 9.563 1.00 92.25 87 GLU A C 1
ATOM 704 O O . GLU A 1 87 ? -8.502 10.208 9.271 1.00 92.25 87 GLU A O 1
ATOM 709 N N . CYS A 1 88 ? -6.585 9.194 8.669 1.00 91.81 88 CYS A N 1
ATOM 710 C CA . CYS A 1 88 ? -6.879 9.149 7.226 1.00 91.81 88 CYS A CA 1
ATOM 711 C C . CYS A 1 88 ? -8.186 8.423 6.888 1.00 91.81 88 CYS A C 1
ATOM 713 O O . CYS A 1 88 ? -9.070 8.961 6.225 1.00 91.81 88 CYS A O 1
ATOM 715 N N . CYS A 1 89 ? -8.327 7.178 7.333 1.00 94.00 89 CYS A N 1
ATOM 716 C CA . CYS A 1 89 ? -9.506 6.388 7.019 1.00 94.00 89 CYS A CA 1
ATOM 717 C C . CYS A 1 89 ? -10.773 6.999 7.657 1.00 94.00 89 CYS A C 1
ATOM 719 O O . CYS A 1 89 ? -11.746 7.200 6.925 1.00 94.00 89 CYS A O 1
ATOM 721 N N . PRO A 1 90 ? -10.767 7.413 8.944 1.00 94.19 90 PRO A N 1
ATOM 722 C CA . PRO A 1 90 ? -11.914 8.083 9.554 1.00 94.19 90 PRO A CA 1
ATOM 723 C C . PRO A 1 90 ? -12.344 9.380 8.862 1.00 94.19 90 PRO A C 1
ATOM 725 O O . PRO A 1 90 ? -13.541 9.562 8.651 1.00 94.19 90 PRO A O 1
ATOM 728 N N . ILE A 1 91 ? -11.416 10.270 8.476 1.00 94.06 91 ILE A N 1
ATOM 729 C CA . ILE A 1 91 ? -11.797 11.543 7.837 1.00 94.06 91 ILE A CA 1
ATOM 730 C C . ILE A 1 91 ? -12.443 11.317 6.464 1.00 94.06 91 ILE A C 1
ATOM 732 O O . ILE A 1 91 ? -13.438 11.962 6.134 1.00 94.06 91 ILE A O 1
ATOM 736 N N . LEU A 1 92 ? -11.932 10.355 5.690 1.00 95.00 92 LEU A N 1
ATOM 737 C CA . LEU A 1 92 ? -12.499 9.999 4.390 1.00 95.00 92 LEU A CA 1
ATOM 738 C C . LEU A 1 92 ? -13.863 9.307 4.545 1.00 95.00 92 LEU A C 1
ATOM 740 O O . LEU A 1 92 ? -14.801 9.648 3.830 1.00 95.00 92 LEU A O 1
ATOM 744 N N . GLN A 1 93 ? -14.016 8.393 5.510 1.00 95.81 93 GLN A N 1
ATOM 745 C CA . GLN A 1 93 ? -15.297 7.729 5.798 1.00 95.81 93 GLN A CA 1
ATOM 746 C C . GLN A 1 93 ? -16.359 8.688 6.354 1.00 95.81 93 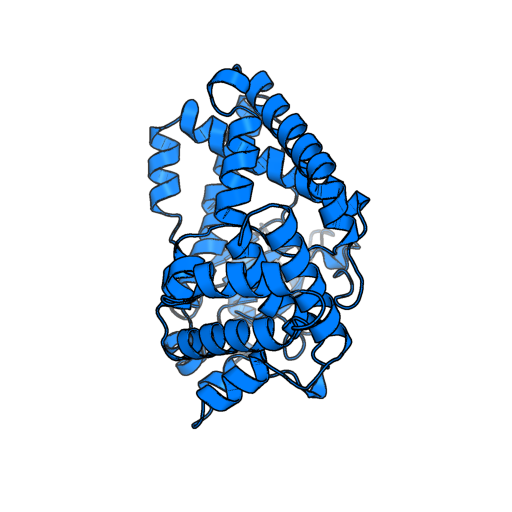GLN A C 1
ATOM 748 O O . GLN A 1 93 ? -17.554 8.529 6.071 1.00 95.81 93 GLN A O 1
ATOM 753 N N . GLN A 1 94 ? -15.939 9.688 7.132 1.00 95.56 94 GLN A N 1
ATOM 754 C CA . GLN A 1 94 ? -16.807 10.764 7.593 1.00 95.56 94 GLN A CA 1
ATOM 755 C C . GLN A 1 94 ? -17.323 11.569 6.400 1.00 95.56 94 GLN A C 1
ATOM 757 O O . GLN A 1 94 ? -18.536 11.683 6.244 1.00 95.56 94 GLN A O 1
ATOM 762 N N . LEU A 1 95 ? -16.431 12.038 5.520 1.00 96.31 95 LEU A N 1
ATOM 763 C CA . LEU A 1 95 ? -16.821 12.758 4.305 1.00 96.31 95 LEU A CA 1
ATOM 764 C C . LEU A 1 95 ? -17.757 11.921 3.421 1.00 96.31 95 LEU A C 1
ATOM 766 O O . LEU A 1 95 ? -18.763 12.426 2.929 1.00 96.31 95 LEU A O 1
ATOM 770 N N . GLN A 1 96 ? -17.464 10.625 3.259 1.00 97.06 96 GLN A N 1
ATOM 771 C CA . GLN A 1 96 ? -18.330 9.706 2.517 1.00 97.06 96 GLN A CA 1
ATOM 772 C C . GLN A 1 96 ? -19.732 9.623 3.121 1.00 97.06 96 GLN A C 1
ATOM 774 O O . GLN A 1 96 ? -20.706 9.522 2.387 1.00 97.06 96 GLN A O 1
ATOM 779 N N . SER A 1 97 ? -19.852 9.690 4.447 1.00 96.81 97 SER A N 1
ATOM 780 C CA . SER A 1 97 ? -21.153 9.673 5.120 1.00 96.81 97 SER A CA 1
ATOM 781 C C . SER A 1 97 ? -21.873 11.025 5.038 1.00 96.81 97 SER A C 1
ATOM 783 O O . SER A 1 97 ? -23.087 11.042 4.874 1.00 96.81 97 SER A O 1
ATOM 785 N N . GLU A 1 98 ? -21.146 12.144 5.121 1.00 96.19 98 GLU A N 1
ATOM 786 C CA . GLU A 1 98 ? -21.693 13.507 4.994 1.00 96.19 98 GLU A CA 1
ATOM 787 C C . GLU A 1 98 ? -22.285 13.770 3.601 1.00 96.19 98 GLU A C 1
ATOM 789 O O . GLU A 1 98 ? -23.304 14.448 3.482 1.00 96.19 98 GLU A O 1
ATOM 794 N N . LEU A 1 99 ? -21.652 13.225 2.560 1.00 95.94 99 LEU A N 1
ATOM 795 C CA . LEU A 1 99 ? -21.996 13.466 1.155 1.00 95.94 99 LEU A CA 1
ATOM 796 C C . LEU A 1 99 ? -22.659 12.262 0.459 1.00 95.94 99 LEU A C 1
ATOM 798 O O . LEU A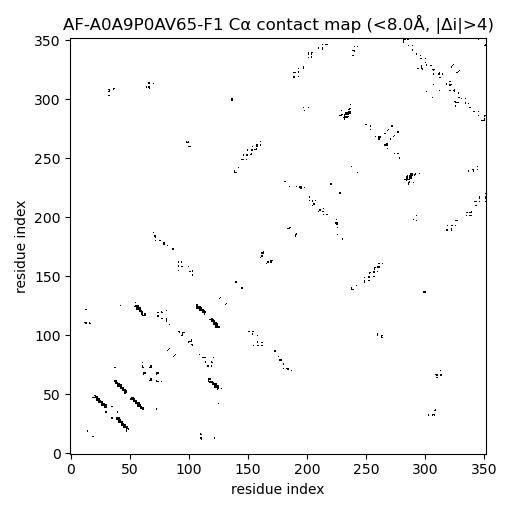 1 99 ? -22.805 12.275 -0.761 1.00 95.94 99 LEU A O 1
ATOM 802 N N . ASP A 1 100 ? -23.028 11.215 1.206 1.00 96.12 100 ASP A N 1
ATOM 803 C CA . ASP A 1 100 ? -23.596 9.960 0.674 1.00 96.12 100 ASP A CA 1
ATOM 804 C C . ASP A 1 100 ? -22.767 9.343 -0.483 1.00 96.12 100 ASP A C 1
ATOM 806 O O . ASP A 1 100 ? -23.265 8.874 -1.514 1.00 96.12 100 ASP A O 1
ATOM 810 N N . LEU A 1 101 ? -21.440 9.369 -0.325 1.00 95.81 101 LEU A N 1
ATOM 811 C CA . LEU A 1 101 ? -20.492 8.779 -1.269 1.00 95.81 101 LEU A CA 1
ATOM 812 C C . LEU A 1 101 ? -20.278 7.286 -0.961 1.00 95.81 101 LEU A C 1
ATOM 814 O O . LEU A 1 101 ? -20.477 6.838 0.174 1.00 95.81 101 LEU A O 1
ATOM 818 N N . PRO A 1 102 ? -19.828 6.483 -1.945 1.00 94.12 102 PRO A N 1
ATOM 819 C CA . PRO A 1 102 ? -19.523 5.076 -1.715 1.00 94.12 102 PRO A CA 1
ATOM 820 C C . PRO A 1 102 ? -18.481 4.908 -0.601 1.00 94.12 102 PRO A C 1
ATOM 822 O O . PRO A 1 102 ? -17.410 5.506 -0.648 1.00 94.12 102 PRO A O 1
ATOM 825 N N . LYS A 1 103 ? -18.772 4.075 0.401 1.00 92.31 103 LYS A N 1
ATOM 826 C CA . LYS A 1 103 ? -17.884 3.904 1.559 1.00 92.31 103 LYS A CA 1
ATOM 827 C C . LYS A 1 103 ? -16.655 3.066 1.219 1.00 92.31 103 LYS A C 1
ATOM 829 O O . LYS A 1 103 ? -16.775 1.986 0.645 1.00 92.31 103 LYS A O 1
ATOM 834 N N . PHE A 1 104 ? -15.481 3.528 1.637 1.00 91.81 104 PHE A N 1
ATOM 835 C CA . PHE A 1 104 ? -14.256 2.737 1.609 1.00 91.81 104 PHE A CA 1
ATOM 836 C C . PHE A 1 104 ? -14.132 1.938 2.912 1.00 91.81 104 PHE A C 1
ATOM 838 O O . PHE A 1 104 ? -13.757 2.477 3.952 1.00 91.81 104 PHE A O 1
ATOM 845 N N . ASN A 1 105 ? -14.455 0.645 2.843 1.00 90.88 105 ASN A N 1
ATOM 846 C CA . ASN A 1 105 ? -14.421 -0.280 3.985 1.00 90.88 105 ASN A CA 1
ATOM 847 C C . ASN A 1 105 ? -13.520 -1.498 3.719 1.00 90.88 105 ASN A C 1
ATOM 849 O O . ASN A 1 105 ? -13.595 -2.496 4.429 1.00 90.88 105 ASN A O 1
ATOM 853 N N . ASN A 1 106 ? -12.676 -1.439 2.686 1.00 92.19 106 ASN A N 1
ATOM 854 C CA . ASN A 1 106 ? -11.773 -2.520 2.286 1.00 92.19 106 ASN A CA 1
ATOM 855 C C . ASN A 1 106 ? -10.501 -2.548 3.154 1.00 92.19 106 ASN A C 1
ATOM 857 O O . ASN A 1 106 ? -9.392 -2.667 2.640 1.00 92.19 106 ASN A O 1
ATOM 861 N N . VAL A 1 107 ? -10.668 -2.399 4.470 1.00 93.44 107 VAL A N 1
ATOM 862 C CA . VAL A 1 107 ? -9.600 -2.388 5.475 1.00 93.44 107 VAL A CA 1
ATOM 863 C C . VAL A 1 107 ? -10.051 -3.165 6.712 1.00 93.44 107 VAL A C 1
ATOM 865 O O . VAL A 1 107 ? -11.227 -3.090 7.073 1.00 93.44 107 VAL A O 1
ATOM 868 N N . PRO A 1 108 ? -9.154 -3.916 7.374 1.00 95.19 108 PRO A N 1
ATOM 869 C CA . PRO A 1 108 ? -9.501 -4.605 8.609 1.00 95.19 108 PRO A CA 1
ATOM 870 C C . PRO A 1 108 ? -9.817 -3.597 9.712 1.00 95.19 108 PRO A C 1
ATOM 872 O O . PRO A 1 108 ? -9.252 -2.501 9.769 1.00 95.19 108 PRO A O 1
ATOM 875 N N . LYS A 1 109 ? -10.680 -3.983 10.652 1.00 93.75 109 LYS A N 1
ATOM 876 C CA . LYS A 1 109 ? -10.899 -3.158 11.840 1.00 93.75 109 LYS A CA 1
ATOM 877 C C . LYS A 1 109 ? -9.608 -3.055 12.657 1.00 93.75 109 LYS A C 1
ATOM 879 O O . LYS A 1 109 ? -9.041 -4.072 13.043 1.00 93.75 109 LYS A O 1
ATOM 884 N N . CYS A 1 110 ? -9.180 -1.839 12.990 1.00 95.62 110 CYS A N 1
ATOM 885 C CA . CYS A 1 110 ? -8.075 -1.604 13.920 1.00 95.62 110 CYS A CA 1
ATOM 886 C C . CYS A 1 110 ? -8.612 -1.444 15.352 1.00 95.62 110 CYS A C 1
ATOM 888 O O . CYS A 1 110 ? -9.408 -0.549 15.629 1.00 95.62 110 CYS A O 1
ATOM 890 N N . PHE A 1 111 ? -8.193 -2.318 16.268 1.00 93.19 111 PHE A N 1
ATOM 891 C CA . PHE A 1 111 ? -8.620 -2.320 17.673 1.00 93.19 111 PHE A CA 1
ATOM 892 C C . PHE A 1 111 ? -7.735 -1.453 18.566 1.00 93.19 111 PHE A C 1
ATOM 894 O O . PHE A 1 111 ? -8.213 -0.873 19.543 1.00 93.19 111 PHE A O 1
ATOM 901 N N . TYR A 1 112 ? -6.437 -1.405 18.265 1.00 95.06 112 TYR A N 1
ATOM 902 C CA . TYR A 1 112 ? -5.465 -0.679 19.071 1.00 95.06 112 TYR A CA 1
ATOM 903 C C . TYR A 1 112 ? -4.206 -0.358 18.265 1.00 95.06 112 TYR A C 1
ATOM 905 O O . TYR A 1 112 ? -3.844 -1.077 17.337 1.00 95.06 112 TYR A O 1
ATOM 913 N N . THR A 1 113 ? -3.505 0.703 18.656 1.00 96.00 113 THR A N 1
ATOM 914 C CA . THR A 1 113 ? -2.223 1.104 18.060 1.00 96.00 113 THR A CA 1
ATOM 915 C C . THR A 1 113 ? -1.288 1.648 19.132 1.00 96.00 113 THR A C 1
ATOM 917 O O . THR A 1 113 ? -1.757 2.335 20.044 1.00 96.00 113 THR A O 1
ATOM 920 N N . SER A 1 114 ? 0.016 1.480 18.951 1.00 95.12 114 SER A N 1
ATOM 921 C CA . SER A 1 114 ? 1.054 2.141 19.743 1.00 95.12 114 SER A CA 1
ATOM 922 C C . SER A 1 114 ? 2.029 2.892 18.842 1.00 95.12 114 SER A C 1
ATOM 924 O O . SER A 1 114 ? 2.431 2.391 17.794 1.00 95.12 114 SER A O 1
ATOM 926 N N . THR A 1 115 ? 2.430 4.085 19.281 1.00 95.81 115 THR A N 1
ATOM 927 C CA . THR A 1 115 ? 3.478 4.917 18.662 1.00 95.81 115 THR A CA 1
ATOM 928 C C . THR A 1 115 ? 4.676 5.126 19.596 1.00 95.81 115 THR A C 1
ATOM 930 O O . THR A 1 115 ? 5.559 5.946 19.309 1.00 95.81 115 THR A O 1
ATOM 933 N N . GLU A 1 116 ? 4.697 4.415 20.731 1.00 94.25 116 GLU A N 1
ATOM 934 C CA . GLU A 1 116 ? 5.807 4.412 21.686 1.00 94.25 116 GLU A CA 1
ATOM 935 C C . GLU A 1 116 ? 7.109 4.030 20.949 1.00 94.25 116 GLU A C 1
ATOM 937 O O . GLU A 1 116 ? 7.108 3.056 20.190 1.00 94.25 116 GLU A O 1
ATOM 942 N N . PRO A 1 117 ? 8.207 4.798 21.097 1.00 91.62 117 PRO A N 1
ATOM 943 C CA . PRO A 1 117 ? 9.497 4.448 20.502 1.00 91.62 117 PRO A CA 1
ATOM 944 C C . PRO A 1 117 ? 9.928 3.021 20.837 1.00 91.62 117 PRO A C 1
ATOM 946 O O . PRO A 1 117 ? 9.845 2.612 21.990 1.00 91.62 117 PRO A O 1
ATOM 949 N N . GLU A 1 118 ? 10.363 2.276 19.815 1.00 89.44 118 GLU A N 1
ATOM 950 C CA . GLU A 1 118 ? 10.782 0.862 19.914 1.00 89.44 118 GLU A CA 1
ATOM 951 C C . GLU A 1 118 ? 9.664 -0.108 20.344 1.00 89.44 118 GLU A C 1
ATOM 953 O O . GLU A 1 118 ? 9.897 -1.293 20.598 1.00 89.44 118 GLU A O 1
ATOM 958 N N . ASN A 1 119 ? 8.426 0.381 20.388 1.00 91.00 119 ASN A N 1
ATOM 959 C CA . ASN A 1 119 ? 7.238 -0.375 20.746 1.00 91.00 119 ASN A CA 1
ATOM 960 C C . ASN A 1 119 ? 6.042 0.051 19.879 1.00 91.00 119 ASN A C 1
ATOM 962 O O . ASN A 1 119 ? 4.913 0.185 20.364 1.00 91.00 119 ASN A O 1
ATOM 966 N N . GLU A 1 120 ? 6.296 0.304 18.591 1.00 95.19 120 GLU A N 1
ATOM 967 C CA . GLU A 1 120 ? 5.265 0.626 17.610 1.00 95.19 120 GLU A CA 1
ATOM 968 C C . GLU A 1 120 ? 4.561 -0.650 17.128 1.00 95.19 120 GLU A C 1
ATOM 970 O O . GLU A 1 120 ? 5.208 -1.628 16.745 1.00 95.19 120 GLU A O 1
ATOM 975 N N . TYR A 1 121 ? 3.228 -0.654 17.145 1.00 95.06 121 TYR A N 1
ATOM 976 C CA . TYR A 1 121 ? 2.438 -1.785 16.655 1.00 95.06 121 TYR A CA 1
ATOM 977 C C . TYR A 1 121 ? 0.995 -1.392 16.344 1.00 95.06 121 TYR A C 1
ATOM 979 O O . TYR A 1 121 ? 0.482 -0.383 16.836 1.00 95.06 121 TYR A O 1
ATOM 987 N N . LEU A 1 122 ? 0.330 -2.242 15.565 1.00 96.50 122 LEU A N 1
ATOM 988 C CA . LEU A 1 122 ? -1.098 -2.193 15.281 1.00 96.50 122 LEU A CA 1
ATOM 989 C C . LEU A 1 122 ? -1.723 -3.546 15.615 1.00 96.50 122 LEU A C 1
ATOM 991 O O . LEU A 1 122 ? -1.168 -4.588 15.280 1.00 96.50 122 LEU A O 1
ATOM 995 N N . ALA A 1 123 ? -2.886 -3.523 16.256 1.00 95.88 123 ALA A N 1
ATOM 996 C CA . ALA A 1 123 ? -3.704 -4.697 16.521 1.00 95.88 123 ALA A CA 1
ATOM 997 C C . ALA A 1 123 ? -4.984 -4.594 15.693 1.00 95.88 123 ALA A C 1
ATOM 999 O O . ALA A 1 123 ? -5.810 -3.708 15.922 1.00 95.88 123 ALA A O 1
ATOM 1000 N N . MET A 1 124 ? -5.132 -5.481 14.717 1.00 96.25 124 MET A N 1
ATOM 1001 C CA . MET A 1 124 ? -6.171 -5.426 13.692 1.00 96.25 124 MET A CA 1
ATOM 1002 C C . MET A 1 124 ? -6.954 -6.733 13.637 1.00 96.25 124 MET A C 1
ATOM 1004 O O . MET A 1 124 ? -6.521 -7.755 14.155 1.00 96.25 124 MET A O 1
ATOM 1008 N N . GLU A 1 125 ? -8.114 -6.715 12.999 1.00 95.62 125 GLU A N 1
ATOM 1009 C CA . GLU A 1 125 ? -8.884 -7.914 12.687 1.00 95.62 125 GLU A CA 1
ATOM 1010 C C . GLU A 1 125 ? -8.071 -8.911 11.855 1.00 95.62 125 GLU A C 1
ATOM 1012 O O . GLU A 1 125 ? -7.488 -8.569 10.824 1.00 95.62 125 GLU A O 1
ATOM 1017 N N . ASN A 1 126 ? -8.053 -10.171 12.296 1.00 94.88 126 ASN A N 1
ATOM 1018 C CA . ASN A 1 126 ? -7.469 -11.259 11.527 1.00 94.88 126 ASN A CA 1
ATOM 1019 C C . ASN A 1 126 ? -8.452 -11.748 10.452 1.00 94.88 126 ASN A C 1
ATOM 1021 O O . ASN A 1 126 ? -9.261 -12.653 10.686 1.00 94.88 126 ASN A O 1
ATOM 1025 N N . LEU A 1 127 ? -8.321 -11.189 9.249 1.00 94.19 127 LEU A N 1
ATOM 1026 C CA . LEU A 1 127 ? -9.174 -11.508 8.101 1.00 94.19 127 LEU A CA 1
ATOM 1027 C C . LEU A 1 127 ? -9.092 -12.974 7.643 1.00 94.19 127 LEU A C 1
ATOM 1029 O O . LEU A 1 127 ? -10.037 -13.448 7.013 1.00 94.19 127 LEU A O 1
ATOM 1033 N N . LYS A 1 128 ? -8.038 -13.727 8.008 1.00 91.31 128 LYS A N 1
ATOM 1034 C CA . LYS A 1 128 ? -7.962 -15.175 7.723 1.00 91.31 128 LYS A CA 1
ATOM 1035 C C . LYS A 1 128 ? -9.157 -15.927 8.315 1.00 91.31 128 LYS A C 1
ATOM 1037 O O . LYS A 1 128 ? -9.667 -16.865 7.717 1.00 91.31 128 LYS A O 1
ATOM 1042 N N . THR A 1 129 ? -9.653 -15.475 9.469 1.00 90.75 129 THR A N 1
ATOM 1043 C CA . THR A 1 129 ? -10.822 -16.084 10.129 1.00 90.75 129 THR A CA 1
ATOM 1044 C C . THR A 1 129 ? -12.154 -15.742 9.463 1.00 90.75 129 THR A C 1
ATOM 1046 O O . THR A 1 129 ? -13.152 -16.406 9.722 1.00 90.75 129 THR A O 1
ATOM 1049 N N . SER A 1 130 ? -12.149 -14.765 8.554 1.00 91.56 130 SER A N 1
ATOM 1050 C CA . SER A 1 130 ? -13.288 -14.362 7.725 1.00 91.56 130 SER A CA 1
ATOM 1051 C C . SER A 1 130 ? -13.213 -14.950 6.306 1.00 91.56 130 SER A C 1
ATOM 1053 O O . SER A 1 130 ? -13.946 -14.512 5.425 1.00 91.56 130 SER A O 1
ATOM 1055 N N . GLY A 1 131 ? -12.321 -15.923 6.070 1.00 93.50 131 GLY A N 1
ATOM 1056 C CA . GLY A 1 131 ? -12.160 -16.603 4.780 1.00 93.50 131 GLY A CA 1
ATOM 1057 C C . GLY A 1 131 ? -11.291 -15.861 3.761 1.00 93.50 131 GLY A C 1
ATOM 1058 O O . GLY A 1 131 ? -11.247 -16.265 2.603 1.00 93.50 131 GLY A O 1
ATOM 1059 N N . PHE A 1 132 ? -10.603 -14.782 4.156 1.00 92.50 132 PHE A N 1
ATOM 1060 C CA . PHE A 1 132 ? -9.636 -14.127 3.274 1.00 92.50 132 PHE A CA 1
ATOM 1061 C C . PHE A 1 132 ? -8.316 -14.893 3.242 1.00 92.50 132 PHE A C 1
ATOM 1063 O O . PHE A 1 132 ? -7.770 -15.280 4.276 1.00 92.50 132 PHE A O 1
ATOM 1070 N N . GLU A 1 133 ? -7.755 -15.018 2.047 1.00 89.69 133 GLU A N 1
ATOM 1071 C CA . GLU A 1 133 ? -6.487 -15.694 1.800 1.00 89.69 133 GLU A CA 1
ATOM 1072 C C . GLU A 1 133 ? -5.523 -14.762 1.063 1.00 89.69 133 GLU A C 1
ATOM 1074 O O . GLU A 1 133 ? -5.929 -13.818 0.378 1.00 89.69 133 GLU A O 1
ATOM 1079 N N . LEU A 1 134 ? -4.221 -15.019 1.203 1.00 84.62 134 LEU A N 1
ATOM 1080 C CA . LEU A 1 134 ? -3.219 -14.321 0.406 1.00 84.62 134 LEU A CA 1
ATOM 1081 C C . LEU A 1 134 ? -3.304 -14.809 -1.041 1.00 84.62 134 LEU A C 1
ATOM 1083 O O . LEU A 1 134 ? -3.254 -16.010 -1.301 1.00 84.62 134 LEU A O 1
ATOM 1087 N N . PHE A 1 135 ? -3.392 -13.877 -1.991 1.00 84.25 135 PHE A N 1
ATOM 1088 C CA . PHE A 1 135 ? -3.345 -14.234 -3.405 1.00 84.25 135 PHE A CA 1
ATOM 1089 C C . PHE A 1 135 ? -1.975 -14.866 -3.733 1.00 84.25 135 PHE A C 1
ATOM 1091 O O . PHE A 1 135 ? -0.951 -14.255 -3.402 1.00 84.25 135 PHE A O 1
ATOM 1098 N N . PRO A 1 136 ? -1.922 -16.049 -4.379 1.00 81.38 136 PRO A N 1
ATOM 1099 C CA . PRO A 1 136 ? -0.660 -16.738 -4.656 1.00 81.38 136 PRO A CA 1
ATOM 1100 C C . PRO A 1 136 ? 0.312 -15.863 -5.455 1.00 81.38 136 PRO A C 1
ATOM 1102 O O . PRO A 1 136 ? -0.061 -15.291 -6.483 1.00 81.38 136 PRO A O 1
ATOM 1105 N N . LYS A 1 137 ? 1.561 -15.748 -4.986 1.00 75.88 137 LYS A N 1
ATOM 1106 C CA . LYS A 1 137 ? 2.564 -14.807 -5.521 1.00 75.88 137 LYS A CA 1
ATOM 1107 C C . LYS A 1 137 ? 2.980 -15.142 -6.954 1.00 75.88 137 LYS A C 1
ATOM 1109 O O . LYS A 1 137 ? 3.327 -14.242 -7.718 1.00 75.88 137 LYS A O 1
ATOM 1114 N N . GLU A 1 138 ? 2.901 -16.416 -7.314 1.00 72.75 138 GLU A N 1
ATOM 1115 C CA . GLU A 1 138 ? 3.325 -16.991 -8.591 1.00 72.75 138 GLU A CA 1
ATOM 1116 C C . GLU A 1 138 ? 2.284 -16.747 -9.691 1.00 72.75 138 GLU A C 1
ATOM 1118 O O . GLU A 1 138 ? 2.606 -16.739 -10.883 1.00 72.75 138 GLU A O 1
ATOM 1123 N N . LYS A 1 139 ? 1.025 -16.516 -9.296 1.00 76.38 139 LYS A N 1
ATOM 1124 C CA . LYS A 1 139 ? -0.087 -16.319 -10.222 1.00 76.38 139 LYS A CA 1
ATOM 1125 C C . LYS A 1 139 ? -0.136 -14.883 -10.734 1.00 76.38 139 LYS A C 1
ATOM 1127 O O . LYS A 1 139 ? 0.111 -13.914 -10.013 1.00 76.38 139 LYS A O 1
ATOM 1132 N N . ILE A 1 140 ? -0.515 -14.755 -12.001 1.00 74.75 140 ILE A N 1
ATOM 1133 C CA . ILE A 1 140 ? -0.882 -13.472 -12.595 1.00 74.75 140 ILE A CA 1
ATOM 1134 C C . ILE A 1 140 ? -2.271 -13.097 -12.072 1.00 74.75 140 ILE A C 1
ATOM 1136 O O . ILE A 1 140 ? -3.168 -13.938 -12.001 1.00 74.75 140 ILE A O 1
ATOM 1140 N N . ILE A 1 141 ? -2.430 -11.838 -11.668 1.00 79.06 141 ILE A N 1
ATOM 1141 C CA . ILE A 1 141 ? -3.714 -11.312 -11.207 1.00 79.06 141 ILE A CA 1
ATOM 1142 C C . ILE A 1 141 ? -4.651 -11.210 -12.428 1.00 79.06 141 ILE A C 1
ATOM 1144 O O . ILE A 1 141 ? -4.267 -10.580 -13.415 1.00 79.06 141 ILE A O 1
ATOM 1148 N N . PRO A 1 142 ? -5.854 -11.813 -12.398 1.00 83.38 142 PRO A N 1
ATOM 1149 C CA . PRO A 1 142 ? -6.807 -11.725 -13.503 1.00 83.38 142 PRO A CA 1
ATOM 1150 C C . PRO A 1 142 ? -7.299 -10.295 -13.746 1.00 83.38 142 PRO A C 1
ATOM 1152 O O . PRO A 1 142 ? -7.346 -9.480 -12.824 1.00 83.38 142 PRO A O 1
ATOM 1155 N N . TYR A 1 143 ? -7.748 -10.009 -14.969 1.00 81.12 143 TYR A N 1
ATOM 1156 C CA . TYR A 1 143 ? -8.272 -8.690 -15.337 1.00 81.12 143 TYR A CA 1
ATOM 1157 C C . TYR A 1 143 ? -9.411 -8.223 -14.415 1.00 81.12 143 TYR A C 1
ATOM 1159 O O . TYR A 1 143 ? -9.365 -7.103 -13.917 1.00 81.12 143 TYR A O 1
ATOM 1167 N N . ASP A 1 144 ? -10.378 -9.089 -14.104 1.00 88.06 144 ASP A N 1
ATOM 1168 C CA . ASP A 1 144 ? -11.530 -8.726 -13.263 1.00 88.06 144 ASP A CA 1
ATOM 1169 C C . ASP A 1 144 ? -11.113 -8.299 -11.844 1.00 88.06 144 ASP A C 1
ATOM 1171 O O . ASP A 1 144 ? -11.754 -7.448 -11.224 1.00 88.06 144 ASP A O 1
ATOM 1175 N N . HIS A 1 145 ? -9.998 -8.838 -11.332 1.00 88.31 145 HIS A N 1
ATOM 1176 C CA . HIS A 1 145 ? -9.425 -8.395 -10.060 1.00 88.31 145 HIS A CA 1
ATOM 1177 C C . HIS A 1 145 ? -8.823 -6.991 -10.185 1.00 88.31 145 HIS A C 1
ATOM 1179 O O . HIS A 1 145 ? -9.033 -6.168 -9.296 1.00 88.31 145 HIS A O 1
ATOM 1185 N N . PHE A 1 146 ? -8.110 -6.692 -11.278 1.00 83.19 146 PHE A N 1
ATOM 1186 C CA . PHE A 1 146 ? -7.625 -5.334 -11.547 1.00 83.19 146 PHE A CA 1
ATOM 1187 C C . PHE A 1 146 ? -8.777 -4.350 -11.692 1.00 83.19 146 PHE A C 1
ATOM 1189 O O . PHE A 1 146 ? -8.751 -3.298 -11.062 1.00 83.19 146 PHE A O 1
ATOM 1196 N N . GLU A 1 147 ? -9.816 -4.708 -12.444 1.00 85.75 147 GLU A N 1
ATOM 1197 C CA . GLU A 1 147 ? -11.003 -3.873 -12.604 1.00 85.75 147 GLU A CA 1
ATOM 1198 C C . GLU A 1 147 ? -11.645 -3.557 -11.242 1.00 85.75 147 GLU A C 1
ATOM 1200 O O . GLU A 1 147 ? -11.968 -2.403 -10.950 1.00 85.75 147 GLU A O 1
ATOM 1205 N N . PHE A 1 148 ? -11.783 -4.565 -10.375 1.00 91.06 148 PHE A N 1
ATOM 1206 C CA . PHE A 1 148 ? -12.285 -4.385 -9.015 1.00 91.06 148 PHE A CA 1
ATOM 1207 C C . PHE A 1 148 ? -11.385 -3.458 -8.181 1.00 91.06 148 PHE A C 1
ATOM 1209 O O . PHE A 1 148 ? -11.879 -2.504 -7.579 1.00 91.06 148 PHE A O 1
ATOM 1216 N N . ILE A 1 149 ? -10.068 -3.683 -8.184 1.00 89.06 149 ILE A N 1
ATOM 1217 C CA . ILE A 1 149 ? -9.086 -2.864 -7.453 1.00 89.06 149 ILE A CA 1
ATOM 1218 C C . ILE A 1 149 ? -9.106 -1.407 -7.939 1.00 89.06 149 ILE A C 1
ATOM 1220 O O . ILE A 1 149 ? -9.117 -0.488 -7.119 1.00 89.06 149 ILE A O 1
ATOM 1224 N N . PHE A 1 150 ? -9.171 -1.180 -9.253 1.00 89.12 150 PHE A N 1
ATOM 1225 C CA . PHE A 1 150 ? -9.203 0.157 -9.848 1.00 89.12 150 PHE A CA 1
ATOM 1226 C C . PHE A 1 150 ? -10.455 0.927 -9.420 1.00 89.12 150 PHE A C 1
ATOM 1228 O O . PHE A 1 150 ? -10.351 2.107 -9.093 1.00 89.12 150 PHE A O 1
ATOM 1235 N N . LYS A 1 151 ? -11.619 0.271 -9.322 1.00 91.88 151 LYS A N 1
ATOM 1236 C CA . LYS A 1 151 ? -12.845 0.893 -8.786 1.00 91.88 151 LYS A CA 1
ATOM 1237 C C . LYS A 1 151 ? -12.696 1.292 -7.315 1.00 91.88 151 LYS A C 1
ATOM 1239 O O . LYS A 1 151 ? -13.126 2.380 -6.929 1.00 91.88 151 LYS A O 1
ATOM 1244 N N . ILE A 1 152 ? -12.076 0.440 -6.494 1.00 93.12 152 ILE A N 1
ATOM 1245 C CA . ILE A 1 152 ? -11.840 0.732 -5.071 1.00 93.12 152 ILE A CA 1
ATOM 1246 C C . ILE A 1 152 ? -10.883 1.918 -4.903 1.00 93.12 152 ILE A C 1
ATOM 1248 O O . ILE A 1 152 ? -11.197 2.847 -4.154 1.00 93.12 152 ILE A O 1
ATOM 1252 N N . TYR A 1 153 ? -9.757 1.931 -5.621 1.00 92.69 153 TYR A N 1
ATOM 1253 C CA . TYR A 1 153 ? -8.816 3.050 -5.561 1.00 92.69 153 TYR A CA 1
ATOM 1254 C C . TYR A 1 153 ? -9.395 4.334 -6.147 1.00 92.69 153 TYR A C 1
ATOM 1256 O O . TYR A 1 153 ? -9.213 5.389 -5.548 1.00 92.69 153 TYR A O 1
ATOM 1264 N N . ALA A 1 154 ? -10.156 4.259 -7.243 1.00 91.88 154 ALA A N 1
ATOM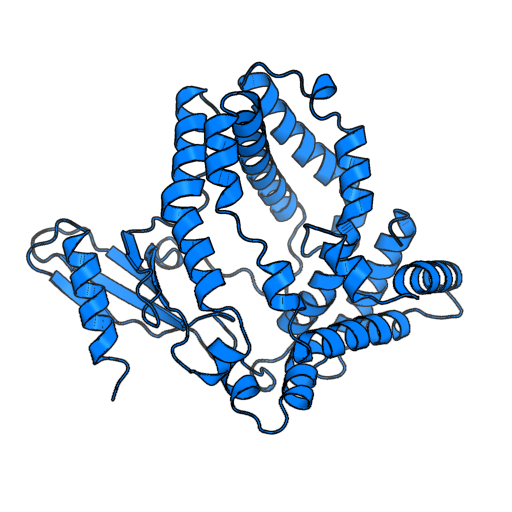 1265 C CA . ALA A 1 154 ? -10.861 5.410 -7.800 1.00 91.88 154 ALA A CA 1
ATOM 1266 C C . ALA A 1 154 ? -11.763 6.073 -6.757 1.00 91.88 154 ALA A C 1
ATOM 1268 O O . ALA A 1 154 ? -11.726 7.290 -6.600 1.00 91.88 154 ALA A O 1
ATOM 1269 N N . ASN A 1 155 ? -12.525 5.278 -5.999 1.00 94.62 155 ASN A N 1
ATOM 1270 C CA . ASN A 1 155 ? -13.368 5.799 -4.930 1.00 94.62 155 ASN A CA 1
ATOM 1271 C C . ASN A 1 155 ? -12.549 6.465 -3.810 1.00 94.62 155 ASN A C 1
ATOM 1273 O O . ASN A 1 155 ? -12.858 7.581 -3.387 1.00 94.62 155 ASN A O 1
ATOM 1277 N N . LEU A 1 156 ? -11.484 5.806 -3.344 1.00 93.44 156 LEU A N 1
ATOM 1278 C CA . LEU A 1 156 ? -10.614 6.343 -2.296 1.00 93.44 156 LEU A CA 1
ATOM 1279 C C . LEU A 1 156 ? -9.955 7.666 -2.726 1.00 93.44 156 LEU A C 1
ATOM 1281 O O . LEU A 1 156 ? -10.010 8.656 -1.996 1.00 93.44 156 LEU A O 1
ATOM 1285 N N . HIS A 1 157 ? -9.374 7.698 -3.926 1.00 94.06 157 HIS A N 1
ATOM 1286 C CA . HIS A 1 157 ? -8.702 8.874 -4.474 1.00 94.06 157 HIS A CA 1
ATOM 1287 C C . HIS A 1 157 ? -9.686 10.011 -4.752 1.00 94.06 157 HIS A C 1
ATOM 1289 O O . HIS A 1 157 ? -9.408 11.151 -4.386 1.00 94.06 157 HIS A O 1
ATOM 1295 N N . ALA A 1 158 ? -10.858 9.715 -5.320 1.00 95.50 158 ALA A N 1
ATOM 1296 C CA . ALA A 1 158 ? -11.899 10.714 -5.543 1.00 95.50 158 ALA A CA 1
ATOM 1297 C C . ALA A 1 158 ? -12.390 11.319 -4.228 1.00 95.50 158 ALA A C 1
ATOM 1299 O O . ALA A 1 158 ? -12.545 12.532 -4.134 1.00 95.50 158 ALA A O 1
ATOM 1300 N N . THR A 1 159 ? -12.572 10.502 -3.187 1.00 96.25 159 THR A N 1
ATOM 1301 C CA . THR A 1 159 ? -12.956 10.990 -1.855 1.00 96.25 159 THR A CA 1
ATOM 1302 C C . THR A 1 159 ? -11.895 11.943 -1.290 1.00 96.25 159 THR A C 1
ATOM 1304 O O . THR A 1 159 ? -12.233 13.017 -0.798 1.00 96.25 159 THR A O 1
ATOM 1307 N N . SER A 1 160 ? -10.608 11.595 -1.407 1.00 94.06 160 SER A N 1
ATOM 1308 C CA . SER A 1 160 ? -9.496 12.465 -0.993 1.00 94.06 160 SER A CA 1
ATOM 1309 C C . SER A 1 160 ? -9.452 13.775 -1.795 1.00 94.06 160 SER A C 1
ATOM 1311 O O . SER A 1 160 ? -9.304 14.857 -1.228 1.00 94.06 160 SER A O 1
ATOM 1313 N N . PHE A 1 161 ? -9.679 13.704 -3.109 1.00 94.06 161 PHE A N 1
ATOM 1314 C CA . PHE A 1 161 ? -9.758 14.878 -3.980 1.00 94.06 161 PHE A CA 1
ATOM 1315 C C . PHE A 1 161 ? -10.927 15.798 -3.595 1.00 94.06 161 PHE A C 1
ATOM 1317 O O . PHE A 1 161 ? -10.757 17.013 -3.481 1.00 94.06 161 PHE A O 1
ATOM 1324 N N . VAL A 1 162 ? -12.110 15.226 -3.343 1.00 96.94 162 VAL A N 1
ATOM 1325 C CA . VAL A 1 162 ? -13.290 15.962 -2.868 1.00 96.94 162 VAL A CA 1
ATOM 1326 C C . VAL A 1 162 ? -12.996 16.627 -1.527 1.00 96.94 162 VAL A C 1
ATOM 1328 O O . VAL A 1 162 ? -13.348 17.794 -1.359 1.00 96.94 162 VAL A O 1
ATOM 1331 N N . LEU A 1 163 ? -12.313 15.948 -0.598 1.00 95.31 163 LEU A N 1
ATOM 1332 C CA . LEU A 1 163 ? -11.890 16.545 0.672 1.00 95.31 163 LEU A CA 1
ATOM 1333 C C . LEU A 1 163 ? -11.028 17.792 0.431 1.00 95.31 163 LEU A C 1
ATOM 1335 O O . LEU A 1 163 ? -11.301 18.839 1.011 1.00 95.31 163 LEU A O 1
ATOM 1339 N N . GLY A 1 164 ? -10.050 17.709 -0.476 1.00 94.12 164 GLY A N 1
ATOM 1340 C CA . GLY A 1 164 ? -9.197 18.842 -0.850 1.00 94.12 164 GLY A CA 1
ATOM 1341 C C . GLY A 1 164 ? -9.952 20.021 -1.467 1.00 94.12 164 GLY A C 1
ATOM 1342 O O . GLY A 1 164 ? -9.599 21.172 -1.220 1.00 94.12 164 GLY A O 1
ATOM 1343 N N . LYS A 1 165 ? -11.013 19.762 -2.239 1.00 94.38 165 LYS A N 1
ATOM 1344 C CA . LYS A 1 165 ? -11.824 20.816 -2.875 1.00 94.38 165 LYS A CA 1
ATOM 1345 C C . LYS A 1 165 ? -12.871 21.427 -1.950 1.00 94.38 165 LYS A C 1
ATOM 1347 O O . LYS A 1 165 ? -13.127 22.623 -2.033 1.00 94.38 165 LYS A O 1
ATOM 1352 N N . THR A 1 166 ? -13.495 20.615 -1.104 1.00 94.00 166 THR A N 1
ATOM 1353 C CA . THR A 1 166 ? -14.646 21.027 -0.285 1.00 94.00 166 THR A CA 1
ATOM 1354 C C . THR A 1 166 ? -14.251 21.431 1.133 1.00 94.00 166 THR A C 1
ATOM 1356 O O . THR A 1 166 ? -14.943 22.237 1.749 1.00 94.00 166 THR A O 1
ATOM 1359 N N . GLN A 1 167 ? -13.141 20.900 1.658 1.00 94.25 167 GLN A N 1
ATOM 1360 C CA . GLN A 1 167 ? -12.656 21.134 3.022 1.00 94.25 167 GLN A CA 1
ATOM 1361 C C . GLN A 1 167 ? -11.119 21.343 3.036 1.00 94.25 167 GLN A C 1
ATOM 1363 O O . GLN A 1 167 ? -10.399 20.586 3.697 1.00 94.25 167 GLN A O 1
ATOM 1368 N N . PRO A 1 168 ? -10.590 22.365 2.328 1.00 93.31 168 PRO A N 1
ATOM 1369 C CA . PRO A 1 168 ? -9.154 22.529 2.070 1.00 93.31 168 PRO A CA 1
ATOM 1370 C C . PRO A 1 168 ? -8.300 22.643 3.338 1.00 93.31 168 PRO A C 1
ATOM 1372 O O . PRO A 1 168 ? -7.246 22.026 3.404 1.00 93.31 168 PRO A O 1
ATOM 1375 N N . GLU A 1 169 ? -8.766 23.340 4.379 1.00 92.31 169 GLU A N 1
ATOM 1376 C CA . GLU A 1 169 ? -8.027 23.451 5.649 1.00 92.31 169 GLU A CA 1
ATOM 1377 C C . GLU A 1 169 ? -7.864 22.091 6.349 1.00 92.31 169 GLU A C 1
ATOM 1379 O O . GLU A 1 169 ? -6.804 21.776 6.897 1.00 92.31 169 GLU A O 1
ATOM 1384 N N . LYS A 1 170 ? -8.908 21.246 6.313 1.00 90.06 170 LYS A N 1
ATOM 1385 C CA . LYS A 1 170 ? -8.824 19.885 6.860 1.00 90.06 170 LYS A CA 1
ATOM 1386 C C . LYS A 1 170 ? -7.882 19.030 6.025 1.00 90.06 170 LYS A C 1
ATOM 1388 O O . LYS A 1 170 ? -7.089 18.287 6.598 1.00 90.06 170 LYS A O 1
ATOM 1393 N N . PHE A 1 171 ? -7.962 19.148 4.700 1.00 90.81 171 PHE A N 1
ATOM 1394 C CA . PHE A 1 171 ? -7.079 18.439 3.783 1.00 90.81 171 PHE A CA 1
ATOM 1395 C C . PHE A 1 171 ? -5.616 18.841 3.970 1.00 90.81 171 PHE A C 1
ATOM 1397 O O . PHE A 1 171 ? -4.766 17.966 4.031 1.00 90.81 171 PHE A O 1
ATOM 1404 N N . GLU A 1 172 ? -5.308 20.129 4.118 1.00 88.25 172 GLU A N 1
ATOM 1405 C CA . GLU A 1 172 ? -3.941 20.614 4.319 1.00 88.25 172 GLU A CA 1
ATOM 1406 C C . GLU A 1 172 ? -3.352 20.081 5.628 1.00 88.25 172 GLU A C 1
ATOM 1408 O O . GLU A 1 172 ? -2.278 19.478 5.632 1.00 88.25 172 GLU A O 1
ATOM 1413 N N . LYS A 1 173 ? -4.093 20.199 6.739 1.00 83.69 173 LYS A N 1
ATOM 1414 C CA . LYS A 1 173 ? -3.676 19.637 8.032 1.00 83.69 173 LYS A CA 1
ATOM 1415 C C . LYS A 1 173 ? -3.442 18.124 7.954 1.00 83.69 173 LYS A C 1
ATOM 1417 O O . LYS A 1 173 ? -2.514 17.603 8.573 1.00 83.69 173 LYS A O 1
ATOM 1422 N N . PHE A 1 174 ? -4.293 17.428 7.209 1.00 83.69 174 PHE A N 1
ATOM 1423 C CA . PHE A 1 174 ? -4.170 16.003 6.939 1.00 83.69 174 PHE A CA 1
ATOM 1424 C C . PHE A 1 174 ? -2.916 15.688 6.098 1.00 83.69 174 PHE A C 1
ATOM 1426 O O . PHE A 1 174 ? -2.092 14.873 6.510 1.00 83.69 174 PHE A O 1
ATOM 1433 N N . ALA A 1 175 ? -2.721 16.380 4.975 1.00 84.62 175 ALA A N 1
ATOM 1434 C CA . ALA A 1 175 ? -1.634 16.158 4.026 1.00 84.62 175 ALA A CA 1
ATOM 1435 C C . ALA A 1 175 ? -0.248 16.441 4.626 1.00 84.62 175 ALA A C 1
ATOM 1437 O O . ALA A 1 175 ? 0.699 15.722 4.319 1.00 84.62 175 ALA A O 1
ATOM 1438 N N . LEU A 1 176 ? -0.127 17.408 5.544 1.00 82.69 176 LEU A N 1
ATOM 1439 C CA . LEU A 1 176 ? 1.125 17.692 6.264 1.00 82.69 176 LEU A CA 1
ATOM 1440 C C . LEU A 1 176 ? 1.664 16.488 7.058 1.00 82.69 176 LEU A C 1
ATOM 1442 O O . LEU A 1 176 ? 2.866 16.401 7.312 1.00 82.69 176 LEU A O 1
ATOM 1446 N N . ASN A 1 177 ? 0.793 15.558 7.456 1.00 82.56 177 ASN A N 1
ATOM 1447 C CA . ASN A 1 177 ? 1.175 14.358 8.202 1.00 82.56 177 ASN A CA 1
ATOM 1448 C C . ASN A 1 177 ? 1.455 13.145 7.296 1.00 82.56 177 ASN A C 1
ATOM 1450 O O . ASN A 1 177 ? 2.023 12.152 7.761 1.00 82.56 177 ASN A O 1
ATOM 1454 N N . CYS A 1 178 ? 1.141 13.238 6.001 1.00 82.12 178 CYS A N 1
ATOM 1455 C CA . CYS A 1 178 ? 1.512 12.251 4.991 1.00 82.12 178 CYS A CA 1
ATOM 1456 C C . CYS A 1 178 ? 2.997 12.404 4.641 1.00 82.12 178 CYS A C 1
ATOM 1458 O O . CYS A 1 178 ? 3.372 13.079 3.685 1.00 82.12 178 CYS A O 1
ATOM 1460 N N . LYS A 1 179 ? 3.867 11.783 5.442 1.00 78.75 179 LYS A N 1
ATOM 1461 C CA . LYS A 1 179 ? 5.311 11.796 5.181 1.00 78.75 179 LYS A CA 1
ATOM 1462 C C . LYS A 1 179 ? 5.635 11.010 3.920 1.00 78.75 179 LYS A C 1
ATOM 1464 O O . LYS A 1 179 ? 5.200 9.864 3.791 1.00 78.75 179 LYS A O 1
ATOM 1469 N N . ASP A 1 180 ? 6.471 11.591 3.066 1.00 79.25 180 ASP A N 1
ATOM 1470 C CA . ASP A 1 180 ? 7.066 10.875 1.946 1.00 79.25 180 ASP A CA 1
ATOM 1471 C C . ASP A 1 180 ? 8.052 9.820 2.468 1.00 79.25 180 ASP A C 1
ATOM 1473 O O . ASP A 1 180 ? 9.194 10.107 2.839 1.00 79.25 180 ASP A O 1
ATOM 1477 N N . LEU A 1 181 ? 7.570 8.580 2.541 1.00 82.12 181 LEU A N 1
ATOM 1478 C CA . LEU A 1 181 ? 8.386 7.439 2.930 1.00 82.12 181 LEU A CA 1
ATOM 1479 C C . LEU A 1 181 ? 9.370 7.054 1.827 1.00 82.12 181 LEU A C 1
ATOM 1481 O O . LEU A 1 181 ? 10.433 6.535 2.155 1.00 82.12 181 LEU A O 1
ATOM 1485 N N . SER A 1 182 ? 9.055 7.327 0.557 1.00 73.81 182 SER A N 1
ATOM 1486 C CA . SER A 1 182 ? 9.924 6.999 -0.570 1.00 73.81 182 SER A CA 1
ATOM 1487 C C . SER A 1 182 ? 11.269 7.688 -0.384 1.00 73.81 182 SER A C 1
ATOM 1489 O O . SER A 1 182 ? 12.277 7.001 -0.247 1.00 73.81 182 SER A O 1
ATOM 1491 N N . THR A 1 183 ? 11.302 9.015 -0.232 1.00 75.69 183 THR A N 1
ATOM 1492 C CA . THR A 1 183 ? 12.568 9.733 0.016 1.00 75.69 183 THR A CA 1
ATOM 1493 C C . THR A 1 183 ? 13.365 9.134 1.181 1.00 75.69 183 THR A C 1
ATOM 1495 O O . THR A 1 183 ? 14.584 9.014 1.093 1.00 75.69 183 THR A O 1
ATOM 1498 N N . LEU A 1 184 ? 12.705 8.689 2.256 1.00 79.75 184 LEU A N 1
ATOM 1499 C CA . LEU A 1 184 ? 13.393 8.062 3.388 1.00 79.75 184 LEU A CA 1
ATOM 1500 C C . LEU A 1 184 ? 14.034 6.718 3.015 1.00 79.75 184 LEU A C 1
ATOM 1502 O O . LEU A 1 184 ? 15.193 6.499 3.356 1.00 79.75 184 LEU A O 1
ATOM 1506 N N . PHE A 1 185 ? 13.323 5.847 2.294 1.00 76.62 185 PHE A N 1
ATOM 1507 C CA . PHE A 1 185 ? 13.871 4.574 1.810 1.00 76.62 185 PHE A CA 1
ATOM 1508 C C . PHE A 1 185 ? 15.007 4.781 0.799 1.00 76.62 185 PHE A C 1
ATOM 1510 O O . PHE A 1 185 ? 16.034 4.108 0.870 1.00 76.62 185 PHE A O 1
ATOM 1517 N N . PHE A 1 186 ? 14.838 5.733 -0.115 1.00 69.62 186 PHE A N 1
ATOM 1518 C CA . PHE A 1 186 ? 15.719 5.954 -1.265 1.00 69.62 186 PHE A CA 1
ATOM 1519 C C . PHE A 1 186 ? 16.841 6.970 -0.997 1.00 69.62 186 PHE A C 1
ATOM 1521 O O . PHE A 1 186 ? 17.700 7.214 -1.832 1.00 69.62 186 PHE A O 1
ATOM 1528 N N . SER A 1 187 ? 16.894 7.570 0.188 1.00 68.25 187 SER A N 1
ATOM 1529 C CA . SER A 1 187 ? 18.079 8.317 0.631 1.00 68.25 187 SER A CA 1
ATOM 1530 C C . SER A 1 187 ? 19.196 7.414 1.175 1.00 68.25 187 SER A C 1
ATOM 1532 O O . SER A 1 187 ? 20.323 7.878 1.347 1.00 68.25 187 SER A O 1
ATOM 1534 N N . ASN A 1 188 ? 18.921 6.126 1.424 1.00 71.00 188 ASN A N 1
ATOM 1535 C CA . ASN A 1 188 ? 19.916 5.185 1.931 1.00 71.00 188 ASN A CA 1
ATOM 1536 C C . ASN A 1 188 ? 20.817 4.665 0.791 1.00 71.00 188 ASN A C 1
ATOM 1538 O O . ASN A 1 188 ? 20.350 4.095 -0.197 1.00 71.00 188 ASN A O 1
ATOM 1542 N N . SER A 1 189 ? 22.133 4.832 0.953 1.00 66.69 189 SER A N 1
ATOM 1543 C CA . SER A 1 189 ? 23.150 4.485 -0.047 1.00 66.69 189 SER A CA 1
ATOM 1544 C C . SER A 1 189 ? 23.169 3.005 -0.442 1.00 66.69 189 SER A C 1
ATOM 1546 O O . SER A 1 189 ? 23.407 2.708 -1.613 1.00 66.69 189 SER A O 1
ATOM 1548 N N . ALA A 1 190 ? 22.884 2.087 0.487 1.00 66.25 190 ALA A N 1
ATOM 1549 C CA . ALA A 1 190 ? 22.852 0.652 0.201 1.00 66.25 190 ALA A CA 1
ATOM 1550 C C . ALA A 1 190 ? 21.734 0.306 -0.793 1.00 66.25 190 ALA A C 1
ATOM 1552 O O . ALA A 1 190 ? 21.950 -0.444 -1.743 1.00 66.25 190 ALA A O 1
ATOM 1553 N N . PHE A 1 191 ? 20.559 0.916 -0.629 1.00 69.19 191 PHE A N 1
ATOM 1554 C CA . PHE A 1 191 ? 19.452 0.739 -1.563 1.00 69.19 191 PHE A CA 1
ATOM 1555 C C . PHE A 1 191 ? 19.745 1.431 -2.899 1.00 69.19 191 PHE A C 1
ATOM 1557 O O . PHE A 1 191 ? 19.505 0.842 -3.949 1.00 69.19 191 PHE A O 1
ATOM 1564 N N . ASN A 1 192 ? 20.336 2.629 -2.892 1.00 71.25 192 ASN A N 1
ATOM 1565 C CA . ASN A 1 192 ? 20.616 3.391 -4.117 1.00 71.25 192 ASN A CA 1
ATOM 1566 C C . ASN A 1 192 ? 21.474 2.645 -5.139 1.00 71.25 192 ASN A C 1
ATOM 1568 O O . ASN A 1 192 ? 21.157 2.653 -6.330 1.00 71.25 192 ASN A O 1
ATOM 1572 N N . ASN A 1 193 ? 22.532 1.971 -4.688 1.00 72.88 193 ASN A N 1
ATOM 1573 C CA . ASN A 1 193 ? 23.385 1.187 -5.582 1.00 72.88 193 ASN A CA 1
ATOM 1574 C C . ASN A 1 193 ? 22.628 -0.001 -6.183 1.00 72.88 193 ASN A C 1
ATOM 1576 O O . ASN A 1 193 ? 22.716 -0.252 -7.383 1.00 72.88 193 ASN A O 1
ATOM 1580 N N . VAL A 1 194 ? 21.826 -0.683 -5.367 1.00 73.81 194 VAL A N 1
ATOM 1581 C CA . VAL A 1 194 ? 21.021 -1.825 -5.802 1.00 73.81 194 VAL A CA 1
ATOM 1582 C C . VAL A 1 194 ? 19.989 -1.422 -6.857 1.00 73.81 194 VAL A C 1
ATOM 1584 O O . VAL A 1 194 ? 19.838 -2.120 -7.855 1.00 73.81 194 VAL A O 1
ATOM 1587 N N . TRP A 1 195 ? 19.317 -0.279 -6.702 1.00 73.50 195 TRP A N 1
ATOM 1588 C CA . TRP A 1 195 ? 18.356 0.205 -7.702 1.00 73.50 195 TRP A CA 1
ATOM 1589 C C . TRP A 1 195 ? 19.020 0.551 -9.036 1.00 73.50 195 TRP A C 1
ATOM 1591 O O . TRP A 1 195 ? 18.507 0.173 -10.091 1.00 73.50 195 TRP A O 1
ATOM 1601 N N . ASN A 1 196 ? 20.181 1.210 -9.000 1.00 77.31 196 ASN A N 1
ATOM 1602 C CA . ASN A 1 196 ? 20.947 1.505 -10.211 1.00 77.31 196 ASN A CA 1
ATOM 1603 C C . ASN A 1 196 ? 21.383 0.220 -10.930 1.00 77.31 196 ASN A C 1
ATOM 1605 O O . ASN A 1 196 ? 21.221 0.120 -12.148 1.00 77.31 196 ASN A O 1
ATOM 1609 N N . ASN A 1 197 ? 21.855 -0.784 -10.186 1.00 78.69 197 ASN A N 1
ATOM 1610 C CA . ASN A 1 197 ? 22.226 -2.082 -10.749 1.00 78.69 197 ASN A CA 1
ATOM 1611 C C . ASN A 1 197 ? 21.018 -2.818 -11.332 1.00 78.69 197 ASN A C 1
ATOM 1613 O O . ASN A 1 197 ? 21.093 -3.323 -12.447 1.00 78.69 197 ASN A O 1
ATOM 1617 N N . MET A 1 198 ? 19.879 -2.832 -10.634 1.00 80.00 198 MET A N 1
ATOM 1618 C CA . MET A 1 198 ? 18.660 -3.464 -11.145 1.00 80.00 198 MET A CA 1
ATOM 1619 C C . MET A 1 198 ? 18.194 -2.840 -12.460 1.00 80.00 198 MET A C 1
ATOM 1621 O O . MET A 1 198 ? 17.795 -3.565 -13.367 1.00 80.00 198 MET A O 1
ATOM 1625 N N . ILE A 1 199 ? 18.263 -1.514 -12.593 1.00 82.19 199 ILE A N 1
ATOM 1626 C CA . ILE A 1 199 ? 17.871 -0.822 -13.828 1.00 82.19 199 ILE A CA 1
ATOM 1627 C C . ILE A 1 199 ? 18.881 -1.097 -14.950 1.00 82.19 199 ILE A C 1
ATOM 1629 O O . ILE A 1 199 ? 18.476 -1.332 -16.091 1.00 82.19 199 ILE A O 1
ATOM 1633 N N . ALA A 1 200 ? 20.179 -1.164 -14.636 1.00 82.88 200 ALA A N 1
ATOM 1634 C CA . ALA A 1 200 ? 21.199 -1.594 -15.590 1.00 82.88 200 ALA A CA 1
ATOM 1635 C C . ALA A 1 200 ? 20.966 -3.042 -16.066 1.00 82.88 200 ALA A C 1
ATOM 1637 O O . ALA A 1 200 ? 20.926 -3.289 -17.270 1.00 82.88 200 ALA A O 1
ATOM 1638 N N . HIS A 1 201 ? 20.706 -3.978 -15.151 1.00 82.81 201 HIS A N 1
ATOM 1639 C CA . HIS A 1 201 ? 20.392 -5.372 -15.475 1.00 82.81 201 HIS A CA 1
ATOM 1640 C C . HIS A 1 201 ? 19.067 -5.518 -16.232 1.00 82.81 201 HIS A C 1
ATOM 1642 O O . HIS A 1 201 ? 18.933 -6.409 -17.069 1.00 82.81 201 HIS A O 1
ATOM 1648 N N . ALA A 1 202 ? 18.083 -4.649 -15.982 1.00 84.31 202 ALA A N 1
ATOM 1649 C CA . ALA A 1 202 ? 16.823 -4.648 -16.719 1.00 84.31 202 ALA A CA 1
ATOM 1650 C C . ALA A 1 202 ? 17.047 -4.345 -18.210 1.00 84.31 202 ALA A C 1
ATOM 1652 O O . ALA A 1 202 ? 16.452 -4.998 -19.068 1.00 84.31 202 ALA A O 1
ATOM 1653 N N . LYS A 1 203 ? 17.966 -3.425 -18.532 1.00 85.25 203 LYS A N 1
ATOM 1654 C CA . LYS A 1 203 ? 18.364 -3.130 -19.917 1.00 85.25 203 LYS A CA 1
ATOM 1655 C C . LYS A 1 203 ? 18.955 -4.351 -20.624 1.00 85.25 203 LYS A C 1
ATOM 1657 O O . LYS A 1 203 ? 18.669 -4.561 -21.798 1.00 85.25 203 LYS A O 1
ATOM 1662 N N . GLU A 1 204 ? 19.741 -5.169 -19.925 1.00 87.00 204 GLU A N 1
ATOM 1663 C CA . GLU A 1 204 ? 20.346 -6.389 -20.487 1.00 87.00 204 GLU A CA 1
ATOM 1664 C C . GLU A 1 204 ? 19.303 -7.424 -20.935 1.00 87.00 204 GLU A C 1
ATOM 1666 O O . GLU A 1 204 ? 19.633 -8.356 -21.666 1.00 87.00 204 GLU A O 1
ATOM 1671 N N . LYS A 1 205 ? 18.037 -7.265 -20.520 1.00 87.81 205 LYS A N 1
ATOM 1672 C CA . LYS A 1 205 ? 16.928 -8.139 -20.926 1.00 87.81 205 LYS A CA 1
ATOM 1673 C C . LYS A 1 205 ? 16.346 -7.765 -22.286 1.00 87.81 205 LYS A C 1
ATOM 1675 O O . LYS A 1 205 ? 15.597 -8.553 -22.858 1.00 87.81 205 LYS A O 1
ATOM 1680 N N . LEU A 1 206 ? 16.679 -6.586 -22.813 1.00 85.38 206 LEU A N 1
ATOM 1681 C CA . LEU A 1 206 ? 16.309 -6.171 -24.162 1.00 85.38 206 LEU A CA 1
ATOM 1682 C C . LEU A 1 206 ? 17.215 -6.845 -25.194 1.00 85.38 206 LEU A C 1
ATOM 1684 O O . LEU A 1 206 ? 18.417 -6.997 -24.994 1.00 85.38 206 LEU A O 1
ATOM 1688 N N . LEU A 1 207 ? 16.640 -7.220 -26.332 1.00 87.62 207 LEU A N 1
ATOM 1689 C CA . LEU A 1 207 ? 17.343 -7.892 -27.418 1.00 87.62 207 LEU A CA 1
ATOM 1690 C C . LEU A 1 207 ? 17.820 -6.855 -28.449 1.00 87.62 207 LEU A C 1
ATOM 1692 O O . LEU A 1 207 ? 16.983 -6.312 -29.167 1.00 87.62 207 LEU A O 1
ATOM 1696 N N . PRO A 1 208 ? 19.134 -6.604 -28.627 1.00 82.31 208 PRO A N 1
ATOM 1697 C CA . PRO A 1 208 ? 19.627 -5.531 -29.503 1.00 82.31 208 PRO A CA 1
ATOM 1698 C C . PRO A 1 208 ? 19.162 -5.606 -30.963 1.00 82.31 208 PRO A C 1
ATOM 1700 O O . PRO A 1 208 ? 19.008 -4.578 -31.616 1.00 82.31 208 PRO A O 1
ATOM 1703 N N . GLY A 1 209 ? 18.916 -6.815 -31.478 1.00 82.44 209 GLY A N 1
ATOM 1704 C CA . GLY A 1 209 ? 18.416 -7.029 -32.839 1.00 82.44 209 GLY A CA 1
ATOM 1705 C C . GLY A 1 209 ? 16.899 -6.876 -33.009 1.00 82.44 209 GLY A C 1
ATOM 1706 O O . GLY A 1 209 ? 16.433 -6.886 -34.143 1.00 82.44 209 GLY A O 1
ATOM 1707 N N . GLN A 1 210 ? 16.134 -6.765 -31.919 1.00 87.12 210 GLN A N 1
ATOM 1708 C CA . GLN A 1 210 ? 14.663 -6.688 -31.944 1.00 87.12 210 GLN A CA 1
ATOM 1709 C C . GLN A 1 210 ? 14.135 -5.412 -31.272 1.00 87.12 210 GLN A C 1
ATOM 1711 O O . GLN A 1 210 ? 13.214 -4.786 -31.782 1.00 87.12 210 GLN A O 1
ATOM 1716 N N . ASP A 1 211 ? 14.769 -4.979 -30.182 1.00 87.69 211 ASP A N 1
ATOM 1717 C CA . ASP A 1 211 ? 14.271 -3.945 -29.271 1.00 87.69 211 ASP A CA 1
ATOM 1718 C C . ASP A 1 211 ? 15.052 -2.620 -29.414 1.00 87.69 211 ASP A C 1
ATOM 1720 O O . ASP A 1 211 ? 15.140 -1.832 -28.475 1.00 87.69 211 ASP A O 1
ATOM 1724 N N . TYR A 1 212 ? 15.654 -2.363 -30.584 1.00 87.31 212 TYR A N 1
ATOM 1725 C CA . TYR A 1 212 ? 16.597 -1.253 -30.804 1.00 87.31 212 TYR A CA 1
ATOM 1726 C C . TYR A 1 212 ? 16.058 0.123 -30.368 1.00 87.31 212 TYR A C 1
ATOM 1728 O O . TYR A 1 212 ? 16.754 0.873 -29.684 1.00 87.31 212 TYR A O 1
ATOM 1736 N N . ASN A 1 213 ? 14.814 0.456 -30.732 1.00 84.62 213 ASN A N 1
ATOM 1737 C CA . ASN A 1 213 ? 14.210 1.744 -30.367 1.00 84.62 213 ASN A CA 1
ATOM 1738 C C . ASN A 1 213 ? 13.950 1.847 -28.858 1.00 84.62 213 ASN A C 1
ATOM 1740 O O . ASN A 1 213 ? 14.266 2.873 -28.260 1.00 84.62 213 ASN A O 1
ATOM 1744 N N . ALA A 1 214 ? 13.466 0.768 -28.234 1.00 80.94 214 ALA A N 1
ATOM 1745 C CA . ALA A 1 214 ? 13.259 0.713 -26.791 1.00 80.94 214 ALA A CA 1
ATOM 1746 C C . ALA A 1 214 ? 14.583 0.869 -26.028 1.00 80.94 214 ALA A C 1
ATOM 1748 O O . ALA A 1 214 ? 14.632 1.607 -25.051 1.00 80.94 214 ALA A O 1
ATOM 1749 N N . ILE A 1 215 ? 15.672 0.249 -26.503 1.00 83.25 215 ILE A N 1
ATOM 1750 C CA . ILE A 1 215 ? 17.016 0.411 -25.921 1.00 83.25 215 ILE A CA 1
ATOM 1751 C C . ILE A 1 215 ? 17.450 1.878 -25.963 1.00 83.25 215 ILE A C 1
ATOM 1753 O O . ILE A 1 215 ? 17.902 2.412 -24.952 1.00 83.25 215 ILE A O 1
ATOM 1757 N N . LYS A 1 216 ? 17.293 2.540 -27.114 1.00 84.69 216 LYS A N 1
ATOM 1758 C CA . LYS A 1 216 ? 17.675 3.946 -27.287 1.00 84.69 216 LYS A CA 1
ATOM 1759 C C . LYS A 1 216 ? 16.892 4.876 -26.354 1.00 84.69 216 LYS A C 1
ATOM 1761 O O . LYS A 1 216 ? 17.483 5.768 -25.745 1.00 84.69 216 LYS A O 1
ATOM 1766 N N . ASP A 1 217 ? 15.581 4.676 -26.241 1.00 81.44 217 ASP A N 1
ATOM 1767 C CA . ASP A 1 217 ? 14.733 5.495 -25.370 1.00 81.44 217 ASP A CA 1
ATOM 1768 C C . ASP A 1 217 ? 15.024 5.221 -23.889 1.00 81.44 217 ASP A C 1
ATOM 1770 O O . ASP A 1 217 ? 15.161 6.160 -23.106 1.00 81.44 217 ASP A O 1
ATOM 1774 N N . PHE A 1 218 ? 15.245 3.955 -23.522 1.00 80.19 218 PHE A N 1
ATOM 1775 C CA . PHE A 1 218 ? 15.662 3.561 -22.177 1.00 80.19 218 PHE A CA 1
ATOM 1776 C C . PHE A 1 218 ? 16.977 4.236 -21.770 1.00 80.19 218 PHE A C 1
ATOM 1778 O O . PHE A 1 218 ? 17.071 4.842 -20.703 1.00 80.19 218 PHE A O 1
ATOM 1785 N N . GLU A 1 219 ? 17.997 4.173 -22.629 1.00 81.88 219 GLU A N 1
ATOM 1786 C CA . GLU A 1 219 ? 19.280 4.835 -22.389 1.00 81.88 219 GLU A CA 1
ATOM 1787 C C . GLU A 1 219 ? 19.102 6.341 -22.216 1.00 81.88 219 GLU A C 1
ATOM 1789 O O . GLU A 1 219 ? 19.645 6.913 -21.276 1.00 81.88 219 GLU A O 1
ATOM 1794 N N . LYS A 1 220 ? 18.304 6.986 -23.073 1.00 80.12 220 LYS A N 1
ATOM 1795 C CA . LYS A 1 220 ? 18.022 8.421 -22.979 1.00 80.12 220 LYS A CA 1
ATOM 1796 C C . LYS A 1 220 ? 17.348 8.790 -21.654 1.00 80.12 220 LYS A C 1
ATOM 1798 O O . LYS A 1 220 ? 17.709 9.804 -21.061 1.00 80.12 220 LYS A O 1
ATOM 1803 N N . LYS A 1 221 ? 16.388 7.991 -21.189 1.00 72.69 221 LYS A N 1
ATOM 1804 C CA . LYS A 1 221 ? 15.639 8.244 -19.952 1.00 72.69 221 LYS A CA 1
ATOM 1805 C C . LYS A 1 221 ? 16.504 8.095 -18.711 1.00 72.69 221 LYS A C 1
ATOM 1807 O O . LYS A 1 221 ? 16.492 8.963 -17.845 1.00 72.69 221 LYS A O 1
ATOM 1812 N N . PHE A 1 222 ? 17.269 7.010 -18.646 1.00 75.38 222 PHE A N 1
ATOM 1813 C CA . PHE A 1 222 ? 18.027 6.625 -17.457 1.00 75.38 222 PHE A CA 1
ATOM 1814 C C . PHE A 1 222 ? 19.497 7.079 -17.472 1.00 75.38 222 PHE A C 1
ATOM 1816 O O . PHE A 1 222 ? 20.222 6.798 -16.519 1.00 75.38 222 PHE A O 1
ATOM 1823 N N . CYS A 1 223 ? 19.948 7.806 -18.506 1.00 59.56 223 CYS A N 1
ATOM 1824 C CA . CYS A 1 223 ? 21.351 8.217 -18.675 1.00 59.56 223 CYS A CA 1
ATOM 1825 C C . CYS A 1 223 ? 21.954 9.009 -17.501 1.00 59.56 223 CYS A C 1
ATOM 1827 O O . CYS A 1 223 ? 23.172 8.982 -17.342 1.00 59.56 223 CYS A O 1
ATOM 1829 N N . ASN A 1 224 ? 21.140 9.691 -16.684 1.00 53.62 224 ASN A N 1
ATOM 1830 C CA . ASN A 1 224 ? 21.605 10.674 -15.695 1.00 53.62 224 ASN A CA 1
ATOM 1831 C C . ASN A 1 224 ? 21.212 10.372 -14.235 1.00 53.62 224 ASN A C 1
ATOM 1833 O O . ASN A 1 224 ? 21.048 11.307 -13.460 1.00 53.62 224 ASN A O 1
ATOM 1837 N N . ASN A 1 225 ? 21.170 9.090 -13.850 1.00 63.75 225 ASN A N 1
ATOM 1838 C CA . ASN A 1 225 ? 20.814 8.540 -12.527 1.00 63.75 225 ASN A CA 1
ATOM 1839 C C . ASN A 1 225 ? 19.367 8.040 -12.465 1.00 63.75 225 ASN A C 1
ATOM 1841 O O . ASN A 1 225 ? 18.399 8.793 -12.480 1.00 63.75 225 ASN A O 1
ATOM 1845 N N . ALA A 1 226 ? 19.229 6.727 -12.349 1.00 60.81 226 ALA A N 1
ATOM 1846 C CA . ALA A 1 226 ? 17.944 6.059 -12.325 1.00 60.81 226 ALA A CA 1
ATOM 1847 C C . ALA A 1 226 ? 17.121 6.410 -11.074 1.00 60.81 226 ALA A C 1
ATOM 1849 O O . ALA A 1 226 ? 15.891 6.422 -11.115 1.00 60.81 226 ALA A O 1
ATOM 1850 N N . LEU A 1 227 ? 17.810 6.784 -9.991 1.00 59.00 227 LEU A N 1
ATOM 1851 C CA . LEU A 1 227 ? 17.206 7.277 -8.763 1.00 59.00 227 LEU A CA 1
ATOM 1852 C C . LEU A 1 227 ? 16.476 8.607 -8.964 1.00 59.00 227 LEU A C 1
ATOM 1854 O O . LEU A 1 227 ? 15.419 8.784 -8.380 1.00 59.00 227 LEU A O 1
ATOM 1858 N N . SER A 1 228 ? 16.983 9.544 -9.773 1.00 61.47 228 SER A N 1
ATOM 1859 C CA . SER A 1 228 ? 16.272 10.818 -9.971 1.00 61.47 228 SER A CA 1
ATOM 1860 C C . SER A 1 228 ? 14.988 10.610 -10.767 1.00 61.47 228 SER A C 1
ATOM 1862 O O . SER A 1 228 ? 13.940 11.092 -10.355 1.00 61.47 228 SER A O 1
ATOM 1864 N N . VAL A 1 229 ? 15.038 9.786 -11.821 1.00 61.16 229 VAL A N 1
ATOM 1865 C CA . VAL A 1 229 ? 13.845 9.378 -12.583 1.00 61.16 229 VAL A CA 1
ATOM 1866 C C . VAL A 1 229 ? 12.833 8.676 -11.677 1.00 61.16 229 VAL A C 1
ATOM 1868 O O . VAL A 1 229 ? 11.640 8.947 -11.759 1.00 61.16 229 VAL A O 1
ATOM 1871 N N . PHE A 1 230 ? 13.314 7.808 -10.783 1.00 55.06 230 PHE A N 1
ATOM 1872 C CA . PHE A 1 230 ? 12.493 7.136 -9.785 1.00 55.06 230 PHE A CA 1
ATOM 1873 C C . PHE A 1 230 ? 11.845 8.124 -8.800 1.00 55.06 230 PHE A C 1
ATOM 1875 O O . PHE A 1 230 ? 10.638 8.068 -8.587 1.00 55.06 230 PHE A O 1
ATOM 1882 N N . MET A 1 231 ? 12.627 9.039 -8.220 1.00 50.22 231 MET A N 1
ATOM 1883 C CA . MET A 1 231 ? 12.167 10.018 -7.228 1.00 50.22 231 MET A CA 1
ATOM 1884 C C . MET A 1 231 ? 11.155 11.017 -7.803 1.00 50.22 231 MET A C 1
ATOM 1886 O O . MET A 1 231 ? 10.283 11.483 -7.073 1.00 50.22 231 MET A O 1
ATOM 1890 N N . GLU A 1 232 ? 11.252 11.317 -9.099 1.00 56.28 232 GLU A N 1
ATOM 1891 C CA . GLU A 1 232 ? 10.342 12.206 -9.836 1.00 56.28 232 GLU A CA 1
ATOM 1892 C C . GLU A 1 232 ? 9.034 11.521 -10.268 1.00 56.28 232 GLU A C 1
ATOM 1894 O O . GLU A 1 232 ? 8.081 12.184 -10.682 1.00 56.28 232 GLU A O 1
ATOM 1899 N N . SER A 1 233 ? 8.965 10.196 -10.164 1.00 52.41 233 SER A N 1
ATOM 1900 C CA . SER A 1 233 ? 7.821 9.396 -10.588 1.00 52.41 233 SER A CA 1
ATOM 1901 C C . SER A 1 233 ? 7.086 8.839 -9.375 1.00 52.41 233 SER A C 1
ATOM 1903 O O . SER A 1 233 ? 7.713 8.129 -8.606 1.00 52.41 233 SER A O 1
ATOM 1905 N N . TRP A 1 234 ? 5.790 9.094 -9.164 1.00 41.75 234 TRP A N 1
ATOM 1906 C CA . TRP A 1 234 ? 5.044 8.521 -8.026 1.00 41.75 234 TRP A CA 1
ATOM 1907 C C . TRP A 1 234 ? 3.785 7.745 -8.469 1.00 41.75 234 TRP A C 1
ATOM 1909 O O . TRP A 1 234 ? 2.936 8.271 -9.174 1.00 41.75 234 TRP A O 1
ATOM 1919 N N . ILE A 1 235 ? 3.616 6.538 -7.905 1.00 36.38 235 ILE A N 1
ATOM 1920 C CA . ILE A 1 235 ? 2.458 5.609 -7.950 1.00 36.38 235 ILE A CA 1
ATOM 1921 C C . ILE A 1 235 ? 2.349 4.689 -9.187 1.00 36.38 235 ILE A C 1
ATOM 1923 O O . ILE A 1 235 ? 1.952 5.103 -10.266 1.00 36.38 235 ILE A O 1
ATOM 1927 N N . TYR A 1 236 ? 2.591 3.388 -8.967 1.00 41.41 236 TYR A N 1
ATOM 1928 C CA . TYR A 1 236 ? 1.797 2.209 -9.386 1.00 41.41 236 TYR A CA 1
ATOM 1929 C C . TYR A 1 236 ? 2.560 0.925 -8.973 1.00 41.41 236 TYR A C 1
ATOM 1931 O O . TYR A 1 236 ? 3.725 1.007 -8.597 1.00 41.41 236 TYR A O 1
ATOM 1939 N N . ASN A 1 237 ? 1.941 -0.262 -8.990 1.00 42.72 237 ASN A N 1
ATOM 1940 C CA . ASN A 1 237 ? 2.643 -1.545 -8.844 1.00 42.72 237 ASN A CA 1
ATOM 1941 C C . ASN A 1 237 ? 1.868 -2.685 -9.529 1.00 42.72 237 ASN A C 1
ATOM 1943 O O . ASN A 1 237 ? 0.706 -2.917 -9.209 1.00 42.72 237 ASN A O 1
ATOM 1947 N N . GLY A 1 238 ? 2.552 -3.439 -10.394 1.00 50.56 238 GLY A N 1
ATOM 1948 C CA . GLY A 1 238 ? 2.181 -4.798 -10.796 1.00 50.56 238 GLY A CA 1
ATOM 1949 C C . GLY A 1 238 ? 1.075 -4.927 -11.850 1.00 50.56 238 GLY A C 1
ATOM 1950 O O . GLY A 1 238 ? -0.082 -4.608 -11.615 1.00 50.56 238 GLY A O 1
ATOM 1951 N N . GLY A 1 239 ? 1.423 -5.504 -12.997 1.00 50.09 239 GLY A N 1
ATOM 1952 C CA . GLY A 1 239 ? 0.513 -5.931 -14.062 1.00 50.09 239 GLY A CA 1
ATOM 1953 C C . GLY A 1 239 ? 1.247 -6.888 -15.002 1.00 50.09 239 GLY A C 1
ATOM 1954 O O . GLY A 1 239 ? 2.475 -6.965 -14.956 1.00 50.09 239 GLY A O 1
ATOM 1955 N N . SER A 1 240 ? 0.517 -7.655 -15.806 1.00 58.06 240 SER A N 1
ATOM 1956 C CA . SER A 1 240 ? 1.103 -8.430 -16.914 1.00 58.06 240 SER A CA 1
ATOM 1957 C C . SER A 1 240 ? 0.943 -7.665 -18.225 1.00 58.06 240 SER A C 1
ATOM 1959 O O . SER A 1 240 ? 0.098 -6.773 -18.286 1.00 58.06 240 SER A O 1
ATOM 1961 N N . LYS A 1 241 ? 1.696 -8.016 -19.276 1.00 62.16 241 LYS A N 1
ATOM 1962 C CA . LYS A 1 241 ? 1.540 -7.383 -20.595 1.00 62.16 241 LYS A CA 1
ATOM 1963 C C . LYS A 1 241 ? 0.080 -7.395 -21.068 1.00 62.16 241 LYS A C 1
ATOM 1965 O O . LYS A 1 241 ? -0.433 -6.349 -21.429 1.00 62.16 241 LYS A O 1
ATOM 1970 N N . ASP A 1 242 ? -0.626 -8.515 -20.932 1.00 61.72 242 ASP A N 1
ATOM 1971 C CA . ASP A 1 242 ? -2.046 -8.624 -21.309 1.00 61.72 242 ASP A CA 1
ATOM 1972 C C . ASP A 1 242 ? -2.956 -7.667 -20.515 1.00 61.72 242 ASP A C 1
ATOM 1974 O O . ASP A 1 242 ? -3.934 -7.132 -21.034 1.00 61.72 242 ASP A O 1
ATOM 1978 N N . THR A 1 243 ? -2.638 -7.429 -19.237 1.00 60.84 243 THR A N 1
ATOM 1979 C CA . THR A 1 243 ? -3.329 -6.423 -18.412 1.00 60.84 243 THR A CA 1
ATOM 1980 C C . THR A 1 243 ? -3.104 -5.019 -18.970 1.00 60.84 243 THR A C 1
ATOM 1982 O O . THR A 1 243 ? -4.019 -4.201 -18.989 1.00 60.84 243 THR A O 1
ATOM 1985 N N . PHE A 1 244 ? -1.883 -4.754 -19.421 1.00 64.56 244 PHE A N 1
ATOM 1986 C CA . PHE A 1 244 ? -1.444 -3.463 -19.921 1.00 64.56 244 PHE A CA 1
ATOM 1987 C C . PHE A 1 244 ? -1.875 -3.180 -21.367 1.00 64.56 244 PHE A C 1
ATOM 1989 O O . PHE A 1 244 ? -2.161 -2.033 -21.696 1.00 64.56 244 PHE A O 1
ATOM 1996 N N . ASP A 1 245 ? -2.053 -4.208 -22.197 1.00 67.81 245 ASP A N 1
ATOM 1997 C CA . ASP A 1 245 ? -2.700 -4.085 -23.510 1.00 67.81 245 ASP A CA 1
ATOM 1998 C C . ASP A 1 245 ? -4.154 -3.578 -23.356 1.00 67.81 245 ASP A C 1
ATOM 2000 O O . ASP A 1 245 ? -4.708 -2.953 -24.258 1.00 67.81 245 ASP A O 1
ATOM 2004 N N . ARG A 1 246 ? -4.760 -3.792 -22.176 1.00 74.56 246 ARG A N 1
ATOM 2005 C CA . ARG A 1 246 ? -6.079 -3.274 -21.774 1.00 74.56 246 ARG A CA 1
ATOM 2006 C C . ARG A 1 246 ? -6.006 -2.121 -20.770 1.00 74.56 246 ARG A C 1
ATOM 2008 O O . ARG A 1 246 ? -6.987 -1.828 -20.084 1.00 74.56 246 ARG A O 1
ATOM 2015 N N . LEU A 1 247 ? -4.860 -1.453 -20.666 1.00 77.31 247 LEU A N 1
ATOM 2016 C CA . LEU A 1 247 ? -4.665 -0.344 -19.735 1.00 77.31 247 LEU A CA 1
ATOM 2017 C C . LEU A 1 247 ? -5.684 0.779 -19.963 1.00 77.31 247 LEU A C 1
ATOM 2019 O O . LEU A 1 247 ? -6.228 1.307 -18.997 1.00 77.31 247 LEU A O 1
ATOM 2023 N N . ASP A 1 248 ? -5.994 1.103 -21.218 1.00 82.12 248 ASP A N 1
ATOM 2024 C CA . ASP A 1 248 ? -6.994 2.125 -21.541 1.00 82.12 248 ASP A CA 1
ATOM 2025 C C . ASP A 1 248 ? -8.398 1.759 -21.032 1.00 82.12 248 ASP A C 1
ATOM 2027 O O . ASP A 1 248 ? -9.138 2.649 -20.608 1.00 82.12 248 ASP A O 1
ATOM 2031 N N . ASP A 1 249 ? -8.769 0.473 -21.021 1.00 86.81 249 ASP A N 1
ATOM 2032 C CA . ASP A 1 249 ? -10.037 0.016 -20.436 1.00 86.81 249 ASP A CA 1
ATOM 2033 C C . ASP A 1 249 ? -10.024 0.219 -18.913 1.00 86.81 249 ASP A C 1
ATOM 2035 O O . ASP A 1 249 ? -10.992 0.719 -18.335 1.00 86.81 249 ASP A O 1
ATOM 2039 N N . LEU A 1 250 ? -8.914 -0.128 -18.252 1.00 85.12 250 LEU A N 1
ATOM 2040 C CA . LEU A 1 250 ? -8.754 0.028 -16.803 1.00 85.12 250 LEU A CA 1
ATOM 2041 C C . LEU A 1 250 ? -8.756 1.502 -16.382 1.00 85.12 250 LEU A C 1
ATOM 2043 O O . LEU A 1 250 ? -9.419 1.859 -15.406 1.00 85.12 250 LEU A O 1
ATOM 2047 N N . LEU A 1 251 ? -8.072 2.374 -17.130 1.00 88.88 251 LEU A N 1
ATOM 2048 C CA . LEU A 1 251 ? -8.076 3.819 -16.893 1.00 88.88 251 LEU A CA 1
ATOM 2049 C C . LEU A 1 251 ? -9.471 4.414 -17.099 1.00 88.88 251 LEU A C 1
ATOM 2051 O O . LEU A 1 251 ? -9.886 5.262 -16.311 1.00 88.88 251 LEU A O 1
ATOM 2055 N N . GLN A 1 252 ? -10.232 3.939 -18.088 1.00 91.44 252 GLN A N 1
ATOM 2056 C CA . GLN A 1 252 ? -11.633 4.332 -18.261 1.00 91.44 252 GLN A CA 1
ATOM 2057 C C . GLN A 1 252 ? -12.512 3.865 -17.100 1.00 91.44 252 GLN A C 1
ATOM 2059 O O . GLN A 1 252 ? -13.338 4.638 -16.612 1.00 91.44 252 GLN A O 1
ATOM 2064 N N . VAL A 1 253 ? -12.336 2.628 -16.623 1.00 92.25 253 VAL A N 1
ATOM 2065 C CA . VAL A 1 253 ? -13.056 2.113 -15.449 1.00 92.25 253 VAL A CA 1
ATOM 2066 C C . VAL A 1 253 ? -12.754 2.963 -14.216 1.00 92.25 253 VAL A C 1
ATOM 2068 O O . VAL A 1 253 ? -13.683 3.404 -13.536 1.00 92.25 253 VAL A O 1
ATOM 2071 N N . TYR A 1 254 ? -11.472 3.228 -13.955 1.00 94.62 254 TYR A N 1
ATOM 2072 C CA . TYR A 1 254 ? -11.039 4.090 -12.860 1.00 94.62 254 TYR A CA 1
ATOM 2073 C C . TYR A 1 254 ? -11.644 5.486 -12.994 1.00 94.62 254 TYR A C 1
ATOM 2075 O O . TYR A 1 254 ? -12.281 5.968 -12.058 1.00 94.62 254 TYR A O 1
ATOM 2083 N N . TYR A 1 255 ? -11.508 6.118 -14.164 1.00 95.50 255 TYR A N 1
ATOM 2084 C CA . TYR A 1 255 ? -11.984 7.480 -14.383 1.00 95.50 255 TYR A CA 1
ATOM 2085 C C . TYR A 1 255 ? -13.496 7.588 -14.240 1.00 95.50 255 TYR A C 1
ATOM 2087 O O . TYR A 1 255 ? -13.990 8.525 -13.620 1.00 95.50 255 TYR A O 1
ATOM 2095 N N . LYS A 1 256 ? -14.243 6.602 -14.745 1.00 97.19 256 LYS A N 1
ATOM 2096 C CA . LYS A 1 256 ? -15.692 6.542 -14.570 1.00 97.19 256 LYS A CA 1
ATOM 2097 C C . LYS A 1 256 ? -16.050 6.538 -13.087 1.00 97.19 256 LYS A C 1
ATOM 2099 O O . LYS A 1 256 ? -16.758 7.438 -12.645 1.00 97.19 256 LYS A O 1
ATOM 2104 N N . SER A 1 257 ? -15.504 5.598 -12.311 1.00 96.50 257 SER A N 1
ATOM 2105 C CA . SER A 1 257 ? -15.758 5.521 -10.866 1.00 96.50 257 SER A CA 1
ATOM 2106 C C . SER A 1 257 ? -15.323 6.781 -10.116 1.00 96.50 257 SER A C 1
ATOM 2108 O O . SER A 1 257 ? -16.057 7.256 -9.253 1.00 96.50 257 SER A O 1
ATOM 2110 N N . PHE A 1 258 ? -14.175 7.358 -10.471 1.00 97.00 258 PHE A N 1
ATOM 2111 C CA . PHE A 1 258 ? -13.679 8.605 -9.894 1.00 97.00 258 PHE A CA 1
ATOM 2112 C C . PHE A 1 258 ? -14.637 9.771 -10.191 1.00 97.00 258 PHE A C 1
ATOM 2114 O O . PHE A 1 258 ? -15.080 10.474 -9.283 1.00 97.00 258 PHE A O 1
ATOM 2121 N N . SER A 1 259 ? -15.023 9.937 -11.459 1.00 97.69 259 SER A N 1
ATOM 2122 C CA . SER A 1 259 ? -15.927 10.997 -11.914 1.00 97.69 259 SER A CA 1
ATOM 2123 C C . SER A 1 259 ? -17.322 10.882 -11.298 1.00 97.69 259 SER A C 1
ATOM 2125 O O . SER A 1 259 ? -17.931 11.902 -10.987 1.00 97.69 259 SER A O 1
ATOM 2127 N N . ASP A 1 260 ? -17.821 9.664 -11.072 1.00 97.88 260 ASP A N 1
ATOM 2128 C CA . ASP A 1 260 ? -19.123 9.428 -10.447 1.00 97.88 260 ASP A CA 1
ATOM 2129 C C . ASP A 1 260 ? -19.136 9.908 -8.987 1.00 97.88 260 ASP A C 1
ATOM 2131 O O . ASP A 1 260 ? -20.121 10.500 -8.543 1.00 97.88 260 ASP A O 1
ATOM 2135 N N . VAL A 1 261 ? -18.034 9.725 -8.249 1.00 98.00 261 VAL A N 1
ATOM 2136 C CA . VAL A 1 261 ? -17.882 10.272 -6.889 1.00 98.00 261 VAL A CA 1
ATOM 2137 C C . VAL A 1 261 ? -17.825 11.801 -6.916 1.00 98.00 261 VAL A C 1
ATOM 2139 O O . VAL A 1 261 ? -18.532 12.443 -6.141 1.00 98.00 261 VAL A O 1
ATOM 2142 N N . LEU A 1 262 ? -17.051 12.395 -7.831 1.00 98.00 262 LEU A N 1
ATOM 2143 C CA . LEU A 1 262 ? -16.982 13.854 -7.990 1.00 98.00 262 LEU A CA 1
ATOM 2144 C C . LEU A 1 262 ? -18.358 14.457 -8.305 1.00 98.00 262 LEU A C 1
ATOM 2146 O O . LEU A 1 262 ? -18.765 15.417 -7.653 1.00 98.00 262 LEU A O 1
ATOM 2150 N N . LYS A 1 263 ? -19.103 13.859 -9.242 1.00 97.12 263 LYS A N 1
ATOM 2151 C CA . LYS A 1 263 ? -20.461 14.293 -9.609 1.00 97.12 263 LYS A CA 1
ATOM 2152 C C . LYS A 1 263 ? -21.417 14.235 -8.421 1.00 97.12 263 LYS A C 1
ATOM 2154 O O . LYS A 1 263 ? -22.170 15.181 -8.211 1.00 97.12 263 LYS A O 1
ATOM 2159 N N . LYS A 1 264 ? -21.371 13.162 -7.620 1.00 96.81 264 LYS A N 1
ATOM 2160 C CA . LYS A 1 264 ? -22.167 13.051 -6.383 1.00 96.81 264 LYS A CA 1
ATOM 2161 C C . LYS A 1 264 ? -21.819 14.132 -5.361 1.00 96.81 264 LYS A C 1
ATOM 2163 O O . LYS A 1 264 ? -22.710 14.641 -4.696 1.00 96.81 264 LYS A O 1
ATOM 2168 N N . ALA A 1 265 ? -20.549 14.524 -5.287 1.00 96.88 265 ALA A N 1
ATOM 2169 C CA . ALA A 1 265 ? -20.090 15.635 -4.460 1.00 96.88 265 ALA A CA 1
ATOM 2170 C C . ALA A 1 265 ? -20.377 17.029 -5.064 1.00 96.88 265 ALA A C 1
ATOM 2172 O O . ALA A 1 265 ? -19.940 18.035 -4.507 1.00 96.88 265 ALA A O 1
ATOM 2173 N N . GLY A 1 266 ? -21.085 17.113 -6.198 1.00 96.62 266 GLY A N 1
ATOM 2174 C CA . GLY A 1 266 ? -21.424 18.375 -6.861 1.00 96.62 266 GLY A CA 1
ATOM 2175 C C . GLY A 1 266 ? -20.285 19.000 -7.674 1.00 96.62 266 GLY A C 1
ATOM 2176 O O . GLY A 1 266 ? -20.355 20.183 -7.999 1.00 96.62 266 GLY A O 1
ATOM 2177 N N . LEU A 1 267 ? -19.239 18.237 -8.005 1.00 96.94 267 LEU A N 1
ATOM 2178 C CA . LEU A 1 267 ? -18.103 18.696 -8.808 1.00 96.94 267 LEU A CA 1
ATOM 2179 C C . LEU A 1 267 ? -18.241 18.260 -10.273 1.00 96.94 267 LEU A C 1
ATOM 2181 O O . LEU A 1 267 ? -18.646 17.134 -10.567 1.00 96.94 267 LEU A O 1
ATOM 2185 N N . ASN A 1 268 ? -17.830 19.129 -11.201 1.00 96.62 268 ASN A N 1
ATOM 2186 C CA . ASN A 1 268 ? -17.697 18.778 -12.613 1.00 96.62 268 ASN A CA 1
ATOM 2187 C C . ASN A 1 268 ? -16.319 18.152 -12.871 1.00 96.62 268 ASN A C 1
ATOM 2189 O O . ASN A 1 268 ? -15.305 18.849 -12.848 1.00 96.62 268 ASN A O 1
ATOM 2193 N N . SER A 1 269 ? -16.280 16.841 -13.130 1.00 95.06 269 SER A N 1
ATOM 2194 C CA . SER A 1 269 ? -15.032 16.108 -13.373 1.00 95.06 269 SER A CA 1
ATOM 2195 C C . SER A 1 269 ? -14.230 16.661 -14.551 1.00 95.06 269 SER A C 1
ATOM 2197 O O . SER A 1 269 ? -13.015 16.752 -14.440 1.00 95.06 269 SER A O 1
ATOM 2199 N N . GLU A 1 270 ? -14.882 17.095 -15.633 1.00 95.38 270 GLU A N 1
ATOM 2200 C CA . GLU A 1 270 ? -14.186 17.617 -16.822 1.00 95.38 270 GLU A CA 1
ATOM 2201 C C . GLU A 1 270 ? -13.501 18.966 -16.565 1.00 95.38 270 GLU A C 1
ATOM 2203 O O . GLU A 1 270 ? -12.520 19.298 -17.223 1.00 95.38 270 GLU A O 1
ATOM 2208 N N . GLU A 1 271 ? -13.985 19.741 -15.591 1.00 95.94 271 GLU A N 1
ATOM 2209 C CA . GLU A 1 271 ? -13.375 21.023 -15.219 1.00 95.94 271 GLU A CA 1
ATOM 2210 C C . GLU A 1 271 ? -12.231 20.849 -14.221 1.00 95.94 271 GLU A C 1
ATOM 2212 O O . GLU A 1 271 ? -11.217 21.538 -14.312 1.00 95.94 271 GLU A O 1
ATOM 2217 N N . VAL A 1 272 ? -12.394 19.955 -13.240 1.00 93.38 272 VAL A N 1
ATOM 2218 C CA . VAL A 1 272 ? -11.452 19.857 -12.114 1.00 93.38 272 VAL A CA 1
ATOM 2219 C C . VAL A 1 272 ? -10.385 18.783 -12.301 1.00 93.38 272 VAL A C 1
ATOM 2221 O O . VAL A 1 272 ? -9.324 18.899 -11.692 1.00 93.38 272 VAL A O 1
ATOM 2224 N N . TYR A 1 273 ? -10.672 17.737 -13.083 1.00 91.56 273 TYR A N 1
ATOM 2225 C CA . TYR A 1 273 ? -9.769 16.616 -13.344 1.00 91.56 273 TYR A CA 1
ATOM 2226 C C . TYR A 1 273 ? -10.227 15.821 -14.590 1.00 91.56 273 TYR A C 1
ATOM 2228 O O . TYR A 1 273 ? -10.844 14.759 -14.453 1.00 91.56 273 TYR A O 1
ATOM 2236 N N . PRO A 1 274 ? -10.012 16.337 -15.816 1.00 93.75 274 PRO A N 1
ATOM 2237 C CA . PRO A 1 274 ? -10.465 15.690 -17.051 1.00 93.75 274 PRO A CA 1
ATOM 2238 C C . PRO A 1 274 ? -9.723 14.374 -17.335 1.00 93.75 274 PRO A C 1
ATOM 2240 O O . PRO A 1 274 ? -8.582 14.183 -16.912 1.00 93.75 274 PRO A O 1
ATOM 2243 N N . TYR A 1 275 ? -10.326 13.474 -18.122 1.00 90.75 275 TYR A N 1
ATOM 2244 C CA . TYR A 1 275 ? -9.704 12.181 -18.461 1.00 90.75 275 TYR A CA 1
ATOM 2245 C C . TYR A 1 275 ? -8.352 12.330 -19.174 1.00 90.75 275 TYR A C 1
ATOM 2247 O O . TYR A 1 275 ? -7.452 11.506 -19.012 1.00 90.75 275 TYR A O 1
ATOM 2255 N N . SER A 1 276 ? -8.186 13.393 -19.967 1.00 88.38 276 SER A N 1
ATOM 2256 C CA . SER A 1 276 ? -6.910 13.705 -20.614 1.00 88.38 276 SER A CA 1
ATOM 2257 C C . SER A 1 276 ? -5.795 13.957 -19.600 1.00 88.38 276 SER A C 1
ATOM 2259 O O . SER A 1 276 ? -4.687 13.474 -19.817 1.00 88.38 276 SER A O 1
ATOM 2261 N N . LEU A 1 277 ? -6.100 14.643 -18.492 1.00 85.62 277 LEU A N 1
ATOM 2262 C CA . LEU A 1 277 ? -5.139 14.910 -17.426 1.00 85.62 277 LEU A CA 1
ATOM 2263 C C . LEU A 1 277 ? -4.751 13.614 -16.709 1.00 85.62 277 LEU A C 1
ATOM 2265 O O . LEU A 1 277 ? -3.565 13.365 -16.538 1.00 85.62 277 LEU A O 1
ATOM 2269 N N . LEU A 1 278 ? -5.716 12.735 -16.399 1.00 86.25 278 LEU A N 1
ATOM 2270 C CA . LEU A 1 278 ? -5.410 11.409 -15.840 1.00 86.25 278 LEU A CA 1
ATOM 2271 C C . LEU A 1 278 ? -4.430 10.630 -16.732 1.00 86.25 278 LEU A C 1
ATOM 2273 O O . LEU A 1 278 ? -3.493 10.020 -16.228 1.00 86.25 278 LEU A O 1
ATOM 2277 N N . LYS A 1 279 ? -4.633 10.637 -18.056 1.00 82.19 279 LYS A N 1
ATOM 2278 C CA . LYS A 1 279 ? -3.734 9.942 -18.993 1.00 82.19 279 LYS A CA 1
ATOM 2279 C C . LYS A 1 279 ? -2.342 10.572 -19.054 1.00 82.19 279 LYS A C 1
ATOM 2281 O O . LYS A 1 279 ? -1.357 9.846 -19.164 1.00 82.19 279 LYS A O 1
ATOM 2286 N N . GLU A 1 280 ? -2.256 11.898 -18.997 1.00 81.25 280 GLU A N 1
ATOM 2287 C CA . GLU A 1 280 ? -0.983 12.623 -18.966 1.00 81.25 280 GLU A CA 1
ATOM 2288 C C . GLU A 1 280 ? -0.203 12.339 -17.677 1.00 81.25 280 GLU A C 1
ATOM 2290 O O . GLU A 1 280 ? 0.975 11.977 -17.733 1.00 81.25 280 GLU A O 1
ATOM 2295 N N . GLU A 1 281 ? -0.867 12.421 -16.525 1.00 80.69 281 GLU A N 1
ATOM 2296 C CA . GLU A 1 281 ? -0.282 12.077 -15.229 1.00 80.69 281 GLU A CA 1
ATOM 2297 C C . GLU A 1 281 ? 0.124 10.601 -15.195 1.00 80.69 281 GLU A C 1
ATOM 2299 O O . GLU A 1 281 ? 1.248 10.283 -14.813 1.00 80.69 281 GLU A O 1
ATOM 2304 N N . TRP A 1 282 ? -0.723 9.692 -15.689 1.00 79.75 282 TRP A N 1
ATOM 2305 C CA . TRP A 1 282 ? -0.377 8.275 -15.788 1.00 79.75 282 TRP A CA 1
ATOM 2306 C C . TRP A 1 282 ? 0.899 8.060 -16.600 1.00 79.75 282 TRP A C 1
ATOM 2308 O O . TRP A 1 282 ? 1.828 7.395 -16.143 1.00 79.75 282 TRP A O 1
ATOM 2318 N N . LYS A 1 283 ? 0.983 8.663 -17.789 1.00 77.25 283 LYS A N 1
ATOM 2319 C CA . LYS A 1 283 ? 2.168 8.574 -18.644 1.00 77.25 283 LYS A CA 1
ATOM 2320 C C . LYS A 1 283 ? 3.414 9.128 -17.952 1.00 77.25 283 LYS A C 1
ATOM 2322 O O . LYS A 1 283 ? 4.487 8.545 -18.075 1.00 77.25 283 LYS A O 1
ATOM 2327 N N . THR A 1 284 ? 3.265 10.222 -17.211 1.00 73.38 284 THR A N 1
ATOM 2328 C CA . THR A 1 284 ? 4.362 10.872 -16.484 1.00 73.38 284 THR A CA 1
ATOM 2329 C C . THR A 1 284 ? 4.877 10.001 -15.341 1.00 73.38 284 THR A C 1
ATOM 2331 O O . THR A 1 284 ? 6.087 9.868 -15.160 1.00 73.38 284 THR A O 1
ATOM 2334 N N . TYR A 1 285 ? 3.974 9.374 -14.588 1.00 74.50 285 TYR A N 1
ATOM 2335 C CA . TYR A 1 285 ? 4.316 8.761 -13.310 1.00 74.50 285 TYR A CA 1
ATOM 2336 C C . TYR A 1 285 ? 4.408 7.228 -13.326 1.00 74.50 285 TYR A C 1
ATOM 2338 O O . TYR A 1 285 ? 4.993 6.648 -12.409 1.00 74.50 285 TYR A O 1
ATOM 2346 N N . CYS A 1 286 ? 3.925 6.552 -14.376 1.00 75.94 286 CYS A N 1
ATOM 2347 C CA . CYS A 1 286 ? 3.935 5.085 -14.464 1.00 75.94 286 CYS A CA 1
ATOM 2348 C C . CYS A 1 286 ? 5.339 4.459 -14.394 1.00 75.94 286 CYS A C 1
ATOM 2350 O O . CYS A 1 286 ? 5.469 3.294 -14.003 1.00 75.94 286 CYS A O 1
ATOM 2352 N N . ILE A 1 287 ? 6.393 5.227 -14.699 1.00 76.56 287 ILE A N 1
ATOM 2353 C CA . ILE A 1 287 ? 7.782 4.761 -14.616 1.00 76.56 287 ILE A CA 1
ATOM 2354 C C . ILE A 1 287 ? 8.171 4.349 -13.186 1.00 76.56 287 ILE A C 1
ATOM 2356 O O . ILE A 1 287 ? 8.932 3.397 -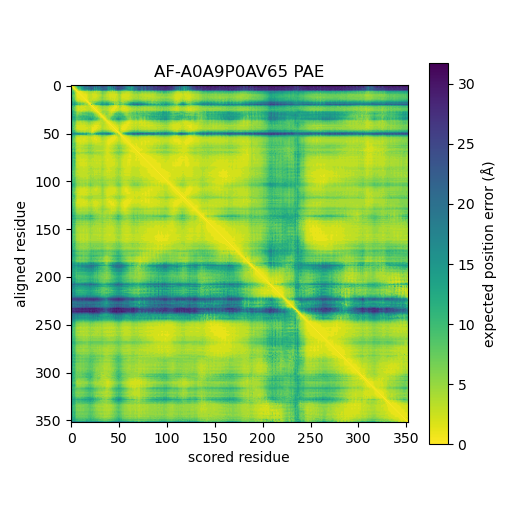13.014 1.00 76.56 287 ILE A O 1
ATOM 2360 N N . TYR A 1 288 ? 7.556 4.948 -12.162 1.00 76.06 288 TYR A N 1
ATOM 2361 C CA . TYR A 1 288 ? 7.696 4.505 -10.772 1.00 76.06 288 TYR A CA 1
ATOM 2362 C C . TYR A 1 288 ? 7.253 3.062 -10.602 1.00 76.06 288 TYR A C 1
ATOM 2364 O O . TYR A 1 288 ? 7.961 2.228 -10.038 1.00 76.06 288 TYR A O 1
ATOM 2372 N N . GLY A 1 289 ? 6.050 2.768 -11.099 1.00 74.75 289 GLY A N 1
ATOM 2373 C CA . GLY A 1 289 ? 5.464 1.449 -10.959 1.00 74.75 289 GLY A CA 1
ATOM 2374 C C . GLY A 1 289 ? 6.203 0.402 -11.762 1.00 74.75 289 GLY A C 1
ATOM 2375 O O . GLY A 1 289 ? 6.300 -0.740 -11.314 1.00 74.75 289 GLY A O 1
ATOM 2376 N N . TRP A 1 290 ? 6.799 0.799 -12.886 1.00 80.62 290 TRP A N 1
ATOM 2377 C CA . TRP A 1 290 ? 7.741 -0.041 -13.607 1.00 80.62 290 TRP A CA 1
ATOM 2378 C C . TRP A 1 290 ? 8.973 -0.372 -12.748 1.00 80.62 290 TRP A C 1
ATOM 2380 O O . TRP A 1 290 ? 9.248 -1.554 -12.542 1.00 80.62 290 TRP A O 1
ATOM 2390 N N . ILE A 1 291 ? 9.652 0.613 -12.151 1.00 78.00 291 ILE A N 1
ATOM 2391 C CA . ILE A 1 291 ? 10.836 0.352 -11.307 1.00 78.00 291 ILE A CA 1
ATOM 2392 C C . ILE A 1 291 ? 10.471 -0.519 -10.098 1.00 78.00 291 ILE A C 1
ATOM 2394 O O . ILE A 1 291 ? 11.143 -1.512 -9.816 1.00 78.00 291 ILE A O 1
ATOM 2398 N N . MET A 1 292 ? 9.363 -0.214 -9.417 1.00 79.56 292 MET A N 1
ATOM 2399 C CA . MET A 1 292 ? 8.887 -1.015 -8.285 1.00 79.56 292 MET A CA 1
ATOM 2400 C C . MET A 1 292 ? 8.520 -2.445 -8.692 1.00 79.56 292 MET A C 1
ATOM 2402 O O . MET A 1 292 ? 8.718 -3.380 -7.908 1.00 79.56 292 MET A O 1
ATOM 2406 N N . SER A 1 293 ? 8.026 -2.644 -9.918 1.00 81.31 293 SER A N 1
ATOM 2407 C CA . SER A 1 293 ? 7.705 -3.978 -10.423 1.00 81.31 293 SER A CA 1
ATOM 2408 C C . SER A 1 293 ? 8.943 -4.868 -10.554 1.00 81.31 293 SER A C 1
ATOM 2410 O O . SER A 1 293 ? 8.824 -6.062 -10.289 1.00 81.31 293 SER A O 1
ATOM 2412 N N . LEU A 1 294 ? 10.127 -4.312 -10.856 1.00 83.62 294 LEU A N 1
ATOM 2413 C CA . LEU A 1 294 ? 11.378 -5.080 -10.929 1.00 83.62 294 LEU A CA 1
ATOM 2414 C C . LEU A 1 294 ? 11.650 -5.787 -9.596 1.00 83.62 294 LEU A C 1
ATOM 2416 O O . LEU A 1 294 ? 11.896 -6.992 -9.558 1.00 83.62 294 LEU A O 1
ATOM 2420 N N . THR A 1 295 ? 11.501 -5.064 -8.490 1.00 80.62 295 THR A N 1
ATOM 2421 C CA . THR A 1 295 ? 11.683 -5.604 -7.137 1.00 80.62 295 THR A CA 1
ATOM 2422 C C . THR A 1 295 ? 10.564 -6.560 -6.746 1.00 80.62 295 THR A C 1
ATOM 2424 O O . THR A 1 295 ? 10.809 -7.631 -6.196 1.00 80.62 295 THR A O 1
ATOM 2427 N N . VAL A 1 296 ? 9.314 -6.217 -7.050 1.00 81.19 296 VAL A N 1
ATOM 2428 C CA . VAL A 1 296 ? 8.157 -7.034 -6.656 1.00 81.19 296 VAL A CA 1
ATOM 2429 C C . VAL A 1 296 ? 8.127 -8.361 -7.412 1.00 81.19 296 VAL A C 1
ATOM 2431 O O . VAL A 1 296 ? 7.836 -9.393 -6.810 1.00 81.19 296 VAL A O 1
ATOM 2434 N N . ILE A 1 297 ? 8.451 -8.365 -8.707 1.00 83.94 297 ILE A N 1
ATOM 2435 C CA . ILE A 1 297 ? 8.559 -9.592 -9.506 1.00 83.94 297 ILE A CA 1
ATOM 2436 C C . ILE A 1 297 ? 9.703 -10.451 -8.975 1.00 83.94 297 ILE A C 1
ATOM 2438 O O . ILE A 1 297 ? 9.507 -11.655 -8.816 1.00 83.94 297 ILE A O 1
ATOM 2442 N N . ARG A 1 298 ? 10.849 -9.851 -8.614 1.00 85.69 298 ARG A N 1
ATOM 2443 C CA . ARG A 1 298 ? 11.948 -10.600 -7.992 1.00 85.69 298 ARG A CA 1
ATOM 2444 C C . ARG A 1 298 ? 11.489 -11.288 -6.713 1.00 85.69 298 ARG A C 1
ATOM 2446 O O . ARG A 1 298 ? 11.584 -12.503 -6.605 1.00 85.69 298 ARG A O 1
ATOM 2453 N N . ILE A 1 299 ? 10.918 -10.524 -5.786 1.00 81.56 299 ILE A N 1
ATOM 2454 C CA . ILE A 1 299 ? 10.433 -11.027 -4.498 1.00 81.56 299 ILE A CA 1
ATOM 2455 C C . ILE A 1 299 ? 9.404 -12.156 -4.674 1.00 81.56 299 ILE A C 1
ATOM 2457 O O . ILE A 1 299 ? 9.366 -13.084 -3.867 1.00 81.56 299 ILE A O 1
ATOM 2461 N N . LYS A 1 300 ? 8.555 -12.077 -5.706 1.00 81.75 300 LYS A N 1
ATOM 2462 C CA . LYS A 1 300 ? 7.556 -13.109 -6.017 1.00 81.75 300 LYS A CA 1
ATOM 2463 C C . LYS A 1 300 ? 8.168 -14.402 -6.553 1.00 81.75 300 LYS A C 1
ATOM 2465 O O . LYS A 1 300 ? 7.599 -15.456 -6.305 1.00 81.75 300 LYS A O 1
ATOM 2470 N N . LEU A 1 301 ? 9.272 -14.319 -7.294 1.00 84.44 301 LEU A N 1
ATOM 2471 C CA . LEU A 1 301 ? 9.907 -15.466 -7.950 1.00 84.44 301 LEU A CA 1
ATOM 2472 C C . LEU A 1 301 ? 11.036 -16.100 -7.118 1.00 84.44 301 LEU A C 1
ATOM 2474 O O . LEU A 1 301 ? 11.512 -17.176 -7.470 1.00 84.44 301 LEU A O 1
ATOM 2478 N N . THR A 1 302 ? 11.467 -15.468 -6.022 1.00 86.06 302 THR A N 1
ATOM 2479 C CA . THR A 1 302 ? 12.481 -16.031 -5.117 1.00 86.06 302 THR A CA 1
ATOM 2480 C C . THR A 1 302 ? 11.902 -17.158 -4.252 1.00 86.06 302 THR A C 1
ATOM 2482 O O . THR A 1 302 ? 10.975 -16.946 -3.462 1.00 86.06 302 THR A O 1
ATOM 2485 N N . ASN A 1 303 ? 12.500 -18.349 -4.358 1.00 84.81 303 ASN A N 1
ATOM 2486 C CA . ASN A 1 303 ? 12.160 -19.526 -3.555 1.00 84.81 303 ASN A CA 1
ATOM 2487 C C . ASN A 1 303 ? 12.394 -19.293 -2.059 1.00 84.81 303 ASN A C 1
ATOM 2489 O O . ASN A 1 303 ? 13.277 -18.535 -1.669 1.00 84.81 303 ASN A O 1
ATOM 2493 N N . GLN A 1 304 ? 11.640 -19.999 -1.212 1.00 83.56 304 GLN A N 1
ATOM 2494 C CA . GLN A 1 304 ? 11.694 -19.844 0.247 1.00 83.56 304 GLN A CA 1
ATOM 2495 C C . GLN A 1 304 ? 13.105 -20.029 0.833 1.00 83.56 304 GLN A C 1
ATOM 2497 O O . GLN A 1 304 ? 13.497 -19.275 1.719 1.00 83.56 304 GLN A O 1
ATOM 2502 N N . GLU A 1 305 ? 13.870 -20.992 0.316 1.00 85.50 305 GLU A N 1
ATOM 2503 C CA . GLU A 1 305 ? 15.249 -21.283 0.739 1.00 85.50 305 GLU A CA 1
ATOM 2504 C C . GLU A 1 305 ? 16.253 -20.169 0.404 1.00 85.50 305 GLU A C 1
ATOM 2506 O O . GLU A 1 305 ? 17.269 -20.033 1.079 1.00 85.50 305 GLU A O 1
ATOM 2511 N N . ASP A 1 306 ? 15.938 -19.345 -0.597 1.00 85.88 306 ASP A N 1
ATOM 2512 C CA . ASP A 1 306 ? 16.803 -18.281 -1.110 1.00 85.88 306 ASP A CA 1
ATOM 2513 C C . ASP A 1 306 ? 16.416 -16.892 -0.582 1.00 85.88 306 ASP A C 1
ATOM 2515 O O . ASP A 1 306 ? 17.034 -15.888 -0.942 1.00 85.88 306 ASP A O 1
ATOM 2519 N N . LYS A 1 307 ? 15.379 -16.803 0.261 1.00 86.50 307 LYS A N 1
ATOM 2520 C CA . LYS A 1 307 ? 14.920 -15.527 0.815 1.00 86.50 307 LYS A CA 1
ATOM 2521 C C . LYS A 1 307 ? 15.896 -14.997 1.859 1.00 86.50 307 LYS A C 1
ATOM 2523 O O . LYS A 1 307 ? 16.152 -15.640 2.878 1.00 86.50 307 LYS A O 1
ATOM 2528 N N . VAL A 1 308 ? 16.329 -13.764 1.626 1.00 86.88 308 VAL A N 1
ATOM 2529 C CA . VAL A 1 308 ? 17.033 -12.913 2.587 1.00 86.88 308 VAL A CA 1
ATOM 2530 C C . VAL A 1 308 ? 16.026 -11.944 3.200 1.00 86.88 308 VAL A C 1
ATOM 2532 O O . VAL A 1 308 ? 15.235 -11.335 2.474 1.00 86.88 308 VAL A O 1
ATOM 2535 N N . ASP A 1 309 ? 16.030 -11.811 4.525 1.00 87.25 309 ASP A N 1
ATOM 2536 C CA . ASP A 1 309 ? 15.216 -10.817 5.229 1.00 87.25 309 ASP A CA 1
ATOM 2537 C C . ASP A 1 309 ? 16.044 -9.613 5.709 1.00 87.25 309 ASP A C 1
ATOM 2539 O O . ASP A 1 309 ? 17.275 -9.592 5.633 1.00 87.25 309 ASP A O 1
ATOM 2543 N N . LEU A 1 310 ? 15.351 -8.574 6.187 1.00 86.06 310 LEU A N 1
ATOM 2544 C CA . LEU A 1 310 ? 16.002 -7.342 6.635 1.00 86.06 310 LEU A CA 1
ATOM 2545 C C . LEU A 1 310 ? 16.897 -7.553 7.857 1.00 86.06 310 LEU A C 1
ATOM 2547 O O . LEU A 1 310 ? 17.890 -6.849 7.992 1.00 86.06 310 LEU A O 1
ATOM 255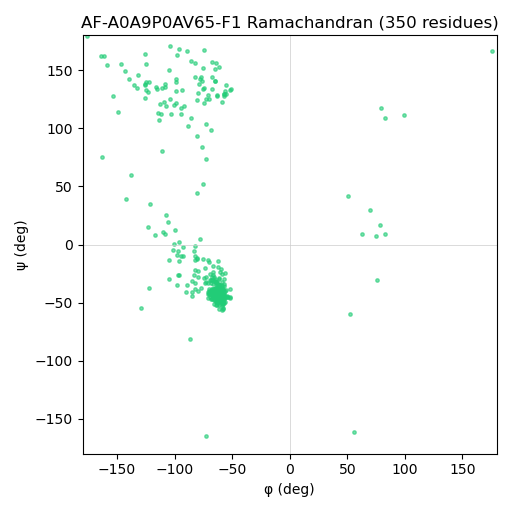1 N N . ILE A 1 311 ? 16.572 -8.501 8.742 1.00 87.94 311 ILE A N 1
ATOM 2552 C CA . ILE A 1 311 ? 17.386 -8.773 9.931 1.00 87.94 311 ILE A CA 1
ATOM 2553 C C . ILE A 1 311 ? 18.715 -9.396 9.498 1.00 87.94 311 ILE A C 1
ATOM 2555 O O . ILE A 1 311 ? 19.768 -8.976 9.977 1.00 87.94 311 ILE A O 1
ATOM 2559 N N . GLU A 1 312 ? 18.680 -10.360 8.579 1.00 88.31 312 GLU A N 1
ATOM 2560 C CA . GLU A 1 312 ? 19.876 -10.983 8.007 1.00 88.31 312 GLU A CA 1
ATOM 2561 C C . GLU A 1 312 ? 20.737 -9.974 7.245 1.00 88.31 312 GLU A C 1
ATOM 2563 O O . GLU A 1 312 ? 21.951 -9.940 7.436 1.00 88.31 312 GLU A O 1
ATOM 2568 N N . MET A 1 313 ? 20.117 -9.121 6.425 1.00 87.69 313 MET A N 1
ATOM 2569 C CA . MET A 1 313 ? 20.827 -8.077 5.688 1.00 87.69 313 MET A CA 1
ATOM 2570 C C . MET A 1 313 ? 21.478 -7.058 6.630 1.00 87.69 313 MET A C 1
ATOM 2572 O O . MET A 1 313 ? 22.664 -6.774 6.489 1.00 87.69 313 MET A O 1
ATOM 2576 N N . SER A 1 314 ? 20.734 -6.525 7.603 1.00 86.75 314 SER A N 1
ATOM 2577 C CA . SER A 1 314 ? 21.241 -5.479 8.497 1.00 86.75 314 SER A CA 1
ATOM 2578 C C . SER A 1 314 ? 22.314 -5.973 9.463 1.00 86.75 314 SER A C 1
ATOM 2580 O O . SER A 1 314 ? 23.208 -5.206 9.807 1.00 86.75 314 SER A O 1
ATOM 2582 N N . ASN A 1 315 ? 22.269 -7.241 9.881 1.00 89.75 315 ASN A N 1
ATOM 2583 C CA . ASN A 1 315 ? 23.296 -7.820 10.7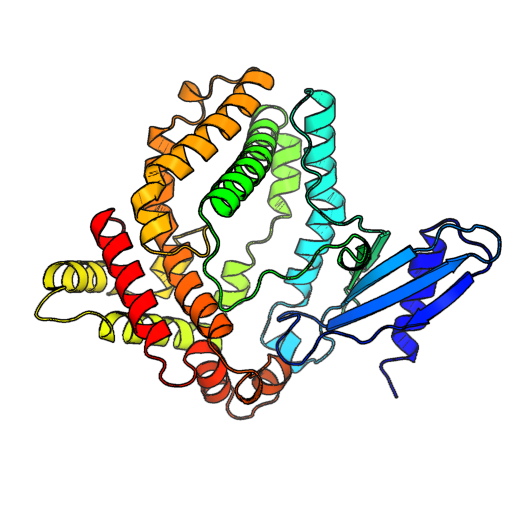50 1.00 89.75 315 ASN A CA 1
ATOM 2584 C C . ASN A 1 315 ? 24.543 -8.316 9.986 1.00 89.75 315 ASN A C 1
ATOM 2586 O O . ASN A 1 315 ? 25.487 -8.771 10.629 1.00 89.75 315 ASN A O 1
ATOM 2590 N N . SER A 1 316 ? 24.546 -8.290 8.648 1.00 89.38 316 SER A N 1
ATOM 2591 C CA . SER A 1 316 ? 25.684 -8.728 7.830 1.00 89.38 316 SER A CA 1
ATOM 2592 C C . SER A 1 316 ? 26.805 -7.688 7.818 1.00 89.38 316 SER A C 1
ATOM 2594 O O . SER A 1 316 ? 26.545 -6.492 7.678 1.00 89.38 316 SER A O 1
ATOM 2596 N N . ASP A 1 317 ? 28.057 -8.152 7.873 1.00 87.69 317 ASP A N 1
ATOM 2597 C CA . ASP A 1 317 ? 29.238 -7.310 7.634 1.00 87.69 317 ASP A CA 1
ATOM 2598 C C . ASP A 1 317 ? 29.315 -6.847 6.167 1.00 87.69 317 ASP A C 1
ATOM 2600 O O . ASP A 1 317 ? 29.832 -5.769 5.874 1.00 87.69 317 ASP A O 1
ATOM 2604 N N . ASP A 1 318 ? 28.753 -7.638 5.246 1.00 88.62 318 ASP A N 1
ATOM 2605 C CA . ASP A 1 318 ? 28.607 -7.307 3.828 1.00 88.62 318 ASP A CA 1
ATOM 2606 C C . ASP A 1 318 ? 27.123 -7.089 3.499 1.00 88.62 318 ASP A C 1
ATOM 2608 O O . ASP A 1 318 ? 26.401 -7.989 3.050 1.00 88.62 318 ASP A O 1
ATOM 2612 N N . LYS A 1 319 ? 26.632 -5.887 3.819 1.00 84.31 319 LYS A N 1
ATOM 2613 C CA . LYS A 1 319 ? 25.238 -5.493 3.558 1.00 84.31 319 LYS A CA 1
ATOM 2614 C C . LYS A 1 319 ? 24.946 -5.372 2.064 1.00 84.31 319 LYS A C 1
ATOM 2616 O O . LYS A 1 319 ? 23.815 -5.615 1.650 1.00 84.31 319 LYS A O 1
ATOM 2621 N N . GLU A 1 320 ? 25.945 -5.008 1.258 1.00 82.88 320 GLU A N 1
ATOM 2622 C CA . GLU A 1 320 ? 25.787 -4.837 -0.187 1.00 82.88 320 GLU A CA 1
ATOM 2623 C C . GLU A 1 320 ? 25.514 -6.182 -0.866 1.00 82.88 320 GLU A C 1
ATOM 2625 O O . GLU A 1 320 ? 24.570 -6.292 -1.646 1.00 82.88 320 GLU A O 1
ATOM 2630 N N . GLU A 1 321 ? 26.270 -7.224 -0.519 1.00 86.00 321 GLU A N 1
ATOM 2631 C CA . GLU A 1 321 ? 26.046 -8.574 -1.040 1.00 86.00 321 GLU A CA 1
ATOM 2632 C C . GLU A 1 321 ? 24.686 -9.144 -0.612 1.00 86.00 321 GLU A C 1
ATOM 2634 O O . GLU A 1 321 ? 23.979 -9.770 -1.405 1.00 86.00 321 GLU A O 1
ATOM 2639 N N . MET A 1 322 ? 24.269 -8.901 0.633 1.00 86.56 322 MET A N 1
ATOM 2640 C CA . MET A 1 322 ? 22.945 -9.328 1.099 1.00 86.56 322 MET A CA 1
ATOM 2641 C C . MET A 1 322 ? 21.817 -8.588 0.378 1.00 86.56 322 MET A C 1
ATOM 2643 O O . MET A 1 322 ? 20.815 -9.207 0.011 1.00 86.56 322 MET A O 1
ATOM 2647 N N . ALA A 1 323 ? 21.994 -7.295 0.106 1.00 82.06 323 ALA A N 1
ATOM 2648 C CA . ALA A 1 323 ? 21.045 -6.526 -0.684 1.00 82.06 323 ALA A CA 1
ATOM 2649 C C . ALA A 1 323 ? 20.997 -7.024 -2.143 1.00 82.06 323 ALA A C 1
ATOM 2651 O O . ALA A 1 323 ? 19.907 -7.230 -2.676 1.00 82.06 323 ALA A O 1
ATOM 2652 N N . LYS A 1 324 ? 22.139 -7.347 -2.768 1.00 82.56 324 LYS A N 1
ATOM 2653 C CA . LYS A 1 324 ? 22.173 -7.996 -4.095 1.00 82.56 324 LYS A CA 1
ATOM 2654 C C . LYS A 1 324 ? 21.397 -9.310 -4.099 1.00 82.56 324 LYS A C 1
ATOM 2656 O O . LYS A 1 324 ? 20.533 -9.511 -4.947 1.00 82.56 324 LYS A O 1
ATOM 2661 N N . LYS A 1 325 ? 21.599 -10.179 -3.106 1.00 84.44 325 LYS A N 1
ATOM 2662 C CA . LYS A 1 325 ? 20.821 -11.427 -2.984 1.00 84.44 325 LYS A CA 1
ATOM 2663 C C . LYS A 1 325 ? 19.320 -11.177 -2.844 1.00 84.44 325 LYS A C 1
ATOM 2665 O O . LYS A 1 325 ? 18.530 -11.898 -3.448 1.00 84.44 325 LYS A O 1
ATOM 2670 N N . MET A 1 326 ? 18.926 -10.159 -2.081 1.00 81.69 326 MET A N 1
ATOM 2671 C CA . MET A 1 326 ? 17.520 -9.814 -1.863 1.00 81.69 326 MET A CA 1
ATOM 2672 C C . MET A 1 326 ? 16.837 -9.262 -3.127 1.00 81.69 326 MET A C 1
ATOM 2674 O O . MET A 1 326 ? 15.697 -9.629 -3.417 1.00 81.69 326 MET A O 1
ATOM 2678 N N . PHE A 1 327 ? 17.517 -8.387 -3.872 1.00 78.56 327 PHE A N 1
ATOM 2679 C CA . PHE A 1 327 ? 16.922 -7.590 -4.952 1.00 78.56 327 PHE A CA 1
ATOM 2680 C C . PHE A 1 327 ? 17.276 -8.067 -6.369 1.00 78.56 327 PHE A C 1
ATOM 2682 O O . PHE A 1 327 ? 16.467 -7.930 -7.285 1.00 78.56 327 PHE A O 1
ATOM 2689 N N . GLU A 1 328 ? 18.444 -8.674 -6.563 1.00 80.12 328 GLU A N 1
ATOM 2690 C CA . GLU A 1 328 ? 18.866 -9.259 -7.842 1.00 80.12 328 GLU A CA 1
ATOM 2691 C C . GLU A 1 328 ? 18.609 -10.770 -7.877 1.00 80.12 328 GLU A C 1
ATOM 2693 O O . GLU A 1 328 ? 18.197 -11.297 -8.907 1.00 80.12 328 GLU A O 1
ATOM 2698 N N . GLY A 1 329 ? 18.762 -11.462 -6.744 1.00 81.31 329 GLY A N 1
ATOM 2699 C CA . GLY A 1 329 ? 18.490 -12.895 -6.606 1.00 81.31 329 GLY A CA 1
ATOM 2700 C C . GLY A 1 329 ? 19.255 -13.787 -7.595 1.00 81.31 329 GLY A C 1
ATOM 2701 O O . GLY A 1 329 ? 20.270 -13.405 -8.172 1.00 81.31 329 GLY A O 1
ATOM 2702 N N . LYS A 1 330 ? 18.776 -15.023 -7.781 1.00 86.00 330 LYS A N 1
ATOM 2703 C CA . LYS A 1 330 ? 19.352 -15.969 -8.754 1.00 86.00 330 LYS A CA 1
ATOM 2704 C C . LYS A 1 330 ? 18.827 -15.708 -10.179 1.00 86.00 330 LYS A C 1
ATOM 2706 O O . LYS A 1 330 ? 17.719 -15.174 -10.333 1.00 86.00 330 LYS A O 1
ATOM 2711 N N . PRO A 1 331 ? 19.568 -16.123 -11.228 1.00 87.56 331 PRO A N 1
ATOM 2712 C CA . PRO A 1 331 ? 19.067 -16.116 -12.602 1.00 87.56 331 PRO A CA 1
ATOM 2713 C C . PRO A 1 331 ? 17.708 -16.819 -12.715 1.00 87.56 331 PRO A C 1
ATOM 2715 O O . PRO A 1 331 ? 17.515 -17.900 -12.159 1.00 87.56 331 PRO A O 1
ATOM 2718 N N . CYS A 1 332 ? 16.759 -16.194 -13.412 1.00 89.31 332 CYS A N 1
ATOM 2719 C CA . CYS A 1 332 ? 15.387 -16.681 -13.531 1.00 89.31 332 CYS A CA 1
ATOM 2720 C C . CYS A 1 332 ? 14.801 -16.256 -14.884 1.00 89.31 332 CYS A C 1
ATOM 2722 O O . CYS A 1 332 ? 14.582 -15.069 -15.118 1.00 89.31 332 CYS A O 1
ATOM 2724 N N . GLU A 1 333 ? 14.518 -17.219 -15.766 1.00 90.00 333 GLU A N 1
ATOM 2725 C CA . GLU A 1 333 ? 13.991 -16.937 -17.112 1.00 90.00 333 GLU A CA 1
ATOM 2726 C C . GLU A 1 333 ? 12.635 -16.222 -17.072 1.00 90.00 333 GLU A C 1
ATOM 2728 O O . GLU A 1 333 ? 12.386 -15.304 -17.850 1.00 90.00 333 GLU A O 1
ATOM 2733 N N . GLU A 1 334 ? 11.767 -16.593 -16.127 1.00 87.38 334 GLU A N 1
ATOM 2734 C CA . GLU A 1 334 ? 10.454 -15.959 -15.974 1.00 87.38 334 GLU A CA 1
ATOM 2735 C C . GLU A 1 334 ? 10.569 -14.507 -15.486 1.00 87.38 334 GLU A C 1
ATOM 2737 O O . GLU A 1 334 ? 9.770 -13.658 -15.885 1.00 87.38 334 GLU A O 1
ATOM 2742 N N . TYR A 1 335 ? 11.577 -14.197 -14.662 1.00 88.94 335 TYR A N 1
ATOM 2743 C CA . 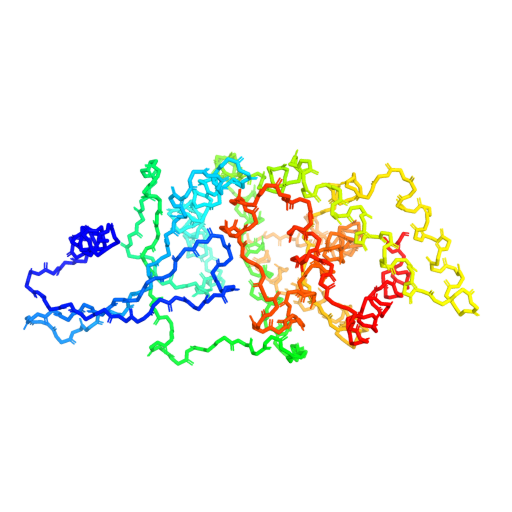TYR A 1 335 ? 11.889 -12.816 -14.293 1.00 88.94 335 TYR A CA 1
ATOM 2744 C C . TYR A 1 335 ? 12.317 -12.024 -15.529 1.00 88.94 335 TYR A C 1
ATOM 2746 O O . TYR A 1 335 ? 11.734 -10.981 -15.822 1.00 88.94 335 TYR A O 1
ATOM 2754 N N . ASP A 1 336 ? 13.294 -12.548 -16.273 1.00 90.31 336 ASP A N 1
ATOM 2755 C CA . ASP A 1 336 ? 13.865 -11.894 -17.451 1.00 90.31 336 ASP A CA 1
ATOM 2756 C C . ASP A 1 336 ? 12.790 -11.626 -18.516 1.00 90.31 336 ASP A C 1
ATOM 2758 O O . ASP A 1 336 ? 12.699 -10.514 -19.045 1.00 90.31 336 ASP A O 1
ATOM 2762 N N . ARG A 1 337 ? 11.910 -12.607 -18.759 1.00 89.44 337 ARG A N 1
ATOM 2763 C CA . ARG A 1 337 ? 10.759 -12.473 -19.660 1.00 89.44 337 ARG A CA 1
ATOM 2764 C C . ARG A 1 337 ? 9.825 -11.341 -19.229 1.00 89.44 337 ARG A C 1
ATOM 2766 O O . ARG A 1 337 ? 9.526 -10.465 -20.040 1.00 89.44 337 ARG A O 1
ATOM 2773 N N . ARG A 1 338 ? 9.382 -11.330 -17.964 1.00 86.69 338 ARG A N 1
ATOM 2774 C CA . ARG A 1 338 ? 8.441 -10.314 -17.455 1.00 86.69 338 ARG A CA 1
ATOM 2775 C C . ARG A 1 338 ? 9.048 -8.913 -17.459 1.00 86.69 338 ARG A C 1
ATOM 2777 O O . ARG A 1 338 ? 8.360 -7.964 -17.814 1.00 86.69 338 ARG A O 1
ATOM 2784 N N . VAL A 1 339 ? 10.324 -8.771 -17.097 1.00 88.31 339 VAL A N 1
ATOM 2785 C CA . VAL A 1 339 ? 11.016 -7.474 -17.135 1.00 88.31 339 VAL A CA 1
ATOM 2786 C C . VAL A 1 339 ? 11.082 -6.934 -18.560 1.00 88.31 339 VAL A C 1
ATOM 2788 O O . VAL A 1 339 ? 10.724 -5.776 -18.779 1.00 88.31 339 VAL A O 1
ATOM 2791 N N . ARG A 1 340 ? 11.460 -7.769 -19.538 1.00 88.19 340 ARG A N 1
ATOM 2792 C CA . ARG A 1 340 ? 11.485 -7.370 -20.951 1.00 88.19 340 ARG A CA 1
ATOM 2793 C C . ARG A 1 340 ? 10.102 -6.928 -21.437 1.00 88.19 340 ARG A C 1
ATOM 2795 O O . ARG A 1 340 ? 9.984 -5.850 -22.011 1.00 88.19 340 ARG A O 1
ATOM 2802 N N . GLU A 1 341 ? 9.063 -7.724 -21.181 1.00 86.31 341 GLU A N 1
ATOM 2803 C CA . GLU A 1 341 ? 7.679 -7.405 -21.570 1.00 86.31 341 GLU A CA 1
ATOM 2804 C C . GLU A 1 341 ? 7.208 -6.056 -21.008 1.00 86.31 341 GLU A C 1
ATOM 2806 O O . GLU A 1 341 ? 6.565 -5.280 -21.713 1.00 86.31 341 GLU A O 1
ATOM 2811 N N . LEU A 1 342 ? 7.566 -5.748 -19.759 1.00 83.69 342 LEU A N 1
ATOM 2812 C CA . LEU A 1 342 ? 7.214 -4.478 -19.130 1.00 83.69 342 LEU A CA 1
ATOM 2813 C C . LEU A 1 342 ? 7.971 -3.290 -19.726 1.00 83.69 342 LEU A C 1
ATOM 2815 O O . LEU A 1 342 ? 7.365 -2.241 -19.926 1.00 83.69 342 LEU A O 1
ATOM 2819 N N . ILE A 1 343 ? 9.264 -3.433 -20.039 1.00 84.31 343 ILE A N 1
ATOM 2820 C CA . ILE A 1 343 ? 10.024 -2.354 -20.694 1.00 84.31 343 ILE A CA 1
ATOM 2821 C C . ILE A 1 343 ? 9.435 -2.044 -22.075 1.00 84.31 343 ILE A C 1
ATOM 2823 O O . ILE A 1 343 ? 9.266 -0.875 -22.419 1.00 84.31 343 ILE A O 1
ATOM 2827 N N . LEU A 1 344 ? 9.090 -3.080 -22.847 1.00 84.00 344 LEU A N 1
ATOM 2828 C CA . LEU A 1 344 ? 8.467 -2.912 -24.161 1.00 84.00 344 LEU A CA 1
ATOM 2829 C C . LEU A 1 344 ? 7.124 -2.185 -24.057 1.00 84.00 344 LEU A C 1
ATOM 2831 O O . LEU A 1 344 ? 6.882 -1.256 -24.821 1.00 84.00 344 LEU A O 1
ATOM 2835 N N . HIS A 1 345 ? 6.299 -2.516 -23.064 1.00 82.69 345 HIS A N 1
ATOM 2836 C CA . HIS A 1 345 ? 5.048 -1.796 -22.842 1.00 82.69 345 HIS A CA 1
ATOM 2837 C C . HIS A 1 345 ? 5.271 -0.309 -22.506 1.00 82.69 345 HIS A C 1
ATOM 2839 O O . HIS A 1 345 ? 4.626 0.563 -23.086 1.00 82.69 345 HIS A O 1
ATOM 2845 N N . VAL A 1 346 ? 6.209 0.006 -21.602 1.00 81.06 346 VAL A N 1
ATOM 2846 C CA . VAL A 1 346 ? 6.530 1.399 -21.226 1.00 81.06 346 VAL A CA 1
ATOM 2847 C C . VAL A 1 346 ? 7.050 2.195 -22.435 1.00 81.06 346 VAL A C 1
ATOM 2849 O O . VAL A 1 346 ? 6.721 3.375 -22.585 1.00 81.06 346 VAL A O 1
ATOM 2852 N N . HIS A 1 347 ? 7.802 1.550 -23.335 1.00 82.69 347 HIS A N 1
ATOM 2853 C CA . HIS A 1 347 ? 8.202 2.132 -24.620 1.00 82.69 347 HIS A CA 1
ATOM 2854 C C . HIS A 1 347 ? 6.992 2.413 -25.523 1.00 82.69 347 HIS A C 1
ATOM 2856 O O . HIS A 1 347 ? 6.851 3.527 -26.024 1.00 82.69 347 HIS A O 1
ATOM 2862 N N . GLU A 1 348 ? 6.101 1.433 -25.702 1.00 83.44 348 GLU A N 1
ATOM 2863 C CA . GLU A 1 348 ? 4.922 1.527 -26.575 1.00 83.44 348 GLU A CA 1
ATOM 2864 C C . GLU A 1 348 ? 3.979 2.675 -26.177 1.00 83.44 348 GLU A C 1
ATOM 2866 O O . GLU A 1 348 ? 3.465 3.382 -27.044 1.00 83.44 348 GLU A O 1
ATOM 2871 N N . ILE A 1 349 ? 3.802 2.930 -24.875 1.00 76.31 349 ILE A N 1
ATOM 2872 C CA . ILE A 1 349 ? 2.988 4.056 -24.373 1.00 76.31 349 ILE A CA 1
ATOM 2873 C C . ILE A 1 349 ? 3.748 5.401 -24.356 1.00 76.31 349 ILE A C 1
ATOM 2875 O O . ILE A 1 349 ? 3.194 6.450 -24.002 1.00 76.31 349 ILE A O 1
ATOM 2879 N N . GLY A 1 350 ? 5.025 5.394 -24.752 1.00 78.94 350 GLY A N 1
ATOM 2880 C CA . GLY A 1 350 ? 5.906 6.559 -24.816 1.00 78.94 350 GLY A CA 1
ATOM 2881 C C . GLY A 1 350 ? 6.309 7.114 -23.449 1.00 78.94 350 GLY A C 1
ATOM 2882 O O . GLY A 1 350 ? 6.455 8.331 -23.324 1.00 78.94 350 GLY A O 1
ATOM 2883 N N . ALA A 1 351 ? 6.391 6.257 -22.429 1.00 76.00 351 ALA A N 1
ATOM 2884 C CA . ALA A 1 351 ? 6.771 6.617 -21.062 1.00 76.00 351 ALA A CA 1
ATOM 2885 C C . ALA A 1 351 ? 8.258 6.356 -20.741 1.00 76.00 351 ALA A C 1
ATOM 2887 O O . ALA A 1 351 ? 8.719 6.746 -19.663 1.00 76.00 351 ALA A O 1
ATOM 2888 N N . LEU A 1 352 ? 9.006 5.740 -21.671 1.00 74.25 352 LEU A N 1
ATOM 2889 C CA . LEU A 1 352 ? 10.473 5.768 -21.666 1.00 74.25 352 LEU A CA 1
ATOM 2890 C C . LEU A 1 352 ? 10.967 7.163 -22.049 1.00 74.25 352 LEU A C 1
ATOM 2892 O O . LEU A 1 352 ? 10.569 7.701 -23.105 1.00 74.25 352 LEU A O 1
#

Organism: Brassicogethes aeneus (NCBI:txid1431903)

pLDDT: mean 84.3, std 11.97, range [28.97, 98.0]

Solvent-accessible surface area (backbone atoms only — not comparable to full-atom values): 19769 Å² total; per-residue (Å²): 134,76,65,69,74,50,53,55,59,50,49,54,55,40,43,67,66,42,102,58,90,56,67,50,80,47,78,52,77,56,62,58,93,67,45,70,76,72,33,47,44,40,30,39,37,42,38,39,76,90,43,90,73,63,44,52,32,32,34,41,30,48,66,65,55,63,54,40,52,72,74,36,64,45,68,61,54,50,51,48,54,49,42,38,69,73,46,52,51,51,55,49,46,48,51,20,62,78,54,76,41,84,74,81,69,97,63,68,57,73,66,42,73,41,81,49,86,84,52,32,34,40,33,25,46,34,51,63,83,75,74,50,76,83,78,63,66,83,57,80,82,52,64,72,56,51,52,53,50,34,39,53,48,18,42,53,52,30,48,54,52,48,38,46,72,77,39,44,73,61,33,49,65,52,53,75,69,63,69,71,57,61,62,60,58,63,68,34,67,71,52,44,55,51,52,46,49,50,54,56,56,50,54,70,47,53,48,76,93,76,36,49,69,50,52,54,35,43,49,66,62,45,68,85,48,49,63,59,58,40,75,76,15,70,70,56,71,76,80,52,63,76,52,55,79,41,39,71,58,46,52,49,49,20,48,50,40,21,37,53,48,32,46,65,70,74,40,58,35,74,79,77,62,29,74,68,54,55,53,51,51,45,46,65,15,39,56,20,11,53,59,50,28,56,47,52,53,40,58,43,70,54,52,82,93,67,58,59,42,57,65,62,28,45,72,38,95,57,39,62,62,39,46,42,44,51,56,64,54,72,94,49,70,70,56,44,51,52,52,29,48,50,50,53,50,38,37,75,74,63,47,72

Radius of gyration: 22.28 Å; Cα contacts (8 Å, |Δi|>4): 429; chains: 1; bounding box: 53×45×65 Å

Nearest PDB structures (foldseek):
  2efl-assembly1_A-2  TM=1.819E-01  e=3.626E+00  Homo sapiens

Sequence (352 aa):
MNGVNNINSIVDKIAKSIPLDEYDVEYGEGNEKGEGYLGEMSFVKITPKKNEKTYNIAIKRAFTNKSVREDVPIRQVFLHEVFFYKECCPILQQLQSELDLPKFNNVPKCFYTSTEPENEYLAMENLKTSGFELFPKEKIIPYDHFEFIFKIYANLHATSFVLGKTQPEKFEKFALNCKDLSTLFFSNSAFNNVWNNMIAHAKEKLLPGQDYNAIKDFEKKFCNNALSVFMESWIYNGGSKDTFDRLDDLLQVYYKSFSDVLKKAGLNSEEVYPYSLLKEEWKTYCIYGWIMSLTVIRIKLTNQEDKVDLIEMSNSDDKEEMAKKMFEGKPCEEYDRRVRELILHVHEIGAL

Secondary structure (DSSP, 8-state):
--SHHHHHHHHHHHHHHTT-SSEEEEEE--PPTT-SSSEEEEEEEEEESS----EEEEEEEE---HHHHHHS-HHHHHHHHHHIIIIIHHHHHHHHHHTTPPP---SPPEEEEEEETTEEEEEEE-GGGGT--PPPTTSPPPHHHHHHHHHHHHHHHHHHHHHHHH-HHHHHHHHTT---HHHHHHTSHHHHHHHHHHHHHHHTTS-TTT-HHHHHHHHHHHTT-HHHHHHT--------HHHHHTHHHHHHHHHHHHHHHHHHTT--HHHHS-HHHHHHHHHHHHHHHHHHHHHHHHHHHS-GGGPPPHHHHHT-S-HHHHHHHHHT-S--HHHHHHHHHHHHHHHHTT--